Protein AF-T0ZVW5-F1 (afdb_monomer_lite)

pLDDT: mean 90.23, std 12.21, range [37.41, 98.12]

Sequence (269 aa):
MRRHVAWRSADAFQRFVQQEVPRHLYYSTAYYRVPDHPKMAEKEWQGADLVFDLDADHLRGAADQTYAEQLVHVKAGLLRLLDDFLFGDFGVDPDATEISFSGGRGYHVKVRSEGLLSLNSPERRDLVDYILGTGVDPLEVIEPTDPPATAGPRRSGRRISAAWPDPEAPGWAGRTTRAILAVLDRWERAGTGSVAHELRAMGLGEAEALRWAQQLIEKGGVDRIRQSRRFDVFKKRFPPEAVRAMVAQAAIEVQGETDAPVTTDIHRL

InterPro domains:
  IPR002755 DNA primase, small subunit [PF01896] (52-146)

Foldseek 3Di:
DDALDDDPDPVVVVVCCVVVVDPDDDDWQWDFPRSSDPDPVVRHTDFGWQKWKQALVQDDPSVVDDLVVLLVRQVVLVCLCVPQQQCFQVVQDPVQWDWDDPVGRIIMITGRDPVRRPDALVNLLVSVCQLQVPPPQLCCLQQPPDDPPPDDDDDDDDDPGAQQDDCPDHGSRNQLLVLLLVVLVVLQVVALVVQLVVLVVLPDDNVRSSVVSCCSHVVVLSVQCNVRNDQPSDPDRDDVSSVSSSSVVSSNVSRRTGDSVQRSDRGHD

Organism: NCBI:txid410659

Radius of gyration: 24.28 Å; chains: 1; bounding box: 54×54×69 Å

Structure (mmCIF, N/CA/C/O backbone):
data_AF-T0ZVW5-F1
#
_entry.id   AF-T0ZVW5-F1
#
loop_
_atom_site.group_PDB
_atom_site.id
_atom_site.type_symbol
_atom_site.label_atom_id
_atom_site.label_alt_id
_atom_site.label_comp_id
_atom_site.label_asym_id
_atom_site.label_entity_id
_atom_site.label_seq_id
_atom_site.pdbx_PDB_ins_code
_atom_site.Cartn_x
_atom_site.Cartn_y
_atom_site.Cartn_z
_atom_site.occupancy
_atom_site.B_iso_or_equiv
_atom_site.auth_seq_id
_atom_site.auth_comp_id
_atom_site.auth_asym_id
_atom_site.auth_atom_id
_atom_site.pdbx_PDB_model_num
ATOM 1 N N . MET A 1 1 ? 27.617 -11.189 -13.151 1.00 81.62 1 MET A N 1
ATOM 2 C CA . MET A 1 1 ? 26.403 -10.675 -13.824 1.00 81.62 1 MET A CA 1
ATOM 3 C C . MET A 1 1 ? 26.833 -9.977 -15.107 1.00 81.62 1 MET A C 1
ATOM 5 O O . MET A 1 1 ? 27.688 -9.105 -15.026 1.00 81.62 1 MET A O 1
ATOM 9 N N . ARG A 1 2 ? 26.309 -10.373 -16.273 1.00 89.38 2 ARG A N 1
ATOM 10 C CA . ARG A 1 2 ? 26.576 -9.698 -17.556 1.00 89.38 2 ARG A CA 1
ATOM 11 C C . ARG A 1 2 ? 25.497 -8.630 -17.757 1.00 89.38 2 ARG A C 1
ATOM 13 O O . ARG A 1 2 ? 24.325 -8.971 -17.853 1.00 89.38 2 ARG A O 1
ATOM 20 N N . ARG A 1 3 ? 25.881 -7.352 -17.731 1.00 92.00 3 ARG A N 1
ATOM 21 C CA . ARG A 1 3 ? 24.993 -6.180 -17.884 1.00 92.00 3 ARG A CA 1
ATOM 22 C C . ARG A 1 3 ? 25.443 -5.341 -19.083 1.00 92.00 3 ARG A C 1
ATOM 24 O O . ARG A 1 3 ? 26.491 -5.627 -19.652 1.00 92.00 3 ARG A O 1
ATOM 31 N N . HIS A 1 4 ? 24.684 -4.291 -19.409 1.00 93.31 4 HIS A N 1
ATOM 32 C CA . HIS A 1 4 ? 24.990 -3.364 -20.513 1.00 93.31 4 HIS A CA 1
ATOM 33 C C . HIS A 1 4 ? 25.047 -4.084 -21.865 1.00 93.31 4 HIS A C 1
ATOM 35 O O . HIS A 1 4 ? 25.955 -3.891 -22.663 1.00 93.31 4 HIS A O 1
ATOM 41 N N . VAL A 1 5 ? 24.069 -4.957 -22.092 1.00 93.88 5 VAL A N 1
ATOM 42 C CA . VAL A 1 5 ? 23.867 -5.659 -23.357 1.00 93.88 5 VAL A CA 1
ATOM 43 C C . VAL A 1 5 ? 22.543 -5.209 -23.951 1.00 93.88 5 VAL A C 1
ATOM 45 O O . VAL A 1 5 ? 21.577 -4.989 -23.219 1.00 93.88 5 VAL A O 1
ATOM 48 N N . ALA A 1 6 ? 22.511 -5.060 -25.268 1.00 95.44 6 ALA A N 1
ATOM 49 C CA . ALA A 1 6 ? 21.315 -4.707 -26.007 1.00 95.44 6 ALA A CA 1
ATOM 50 C C . ALA A 1 6 ? 21.260 -5.506 -27.306 1.00 95.44 6 ALA A C 1
ATOM 52 O O . ALA A 1 6 ? 22.287 -5.842 -27.898 1.00 95.44 6 ALA A O 1
ATOM 53 N N . TRP A 1 7 ? 20.044 -5.779 -27.761 1.00 95.00 7 TRP A N 1
ATOM 54 C CA . TRP A 1 7 ? 19.792 -6.462 -29.020 1.00 95.00 7 TRP A CA 1
ATOM 55 C C . TRP A 1 7 ? 18.850 -5.613 -29.859 1.00 95.00 7 TRP A C 1
ATOM 57 O O . TRP A 1 7 ? 17.899 -5.033 -29.345 1.00 95.00 7 TRP A O 1
ATOM 67 N N . ARG A 1 8 ? 19.122 -5.545 -31.164 1.00 93.19 8 ARG A N 1
ATOM 68 C CA . ARG A 1 8 ? 18.289 -4.806 -32.126 1.00 93.19 8 ARG A CA 1
ATOM 69 C C . ARG A 1 8 ? 17.237 -5.684 -32.808 1.00 93.19 8 ARG A C 1
ATOM 71 O O . ARG A 1 8 ? 16.444 -5.177 -33.591 1.00 93.19 8 ARG A O 1
ATOM 78 N N . SER A 1 9 ? 17.244 -6.992 -32.547 1.00 95.94 9 SER A N 1
ATOM 79 C CA . SER A 1 9 ? 16.264 -7.937 -33.079 1.00 95.94 9 SER A CA 1
ATOM 80 C C . SER A 1 9 ? 16.011 -9.091 -32.111 1.00 95.94 9 SER A C 1
ATOM 82 O O . SER A 1 9 ? 16.902 -9.494 -31.356 1.00 95.94 9 SER A O 1
ATOM 84 N N . ALA A 1 10 ? 14.799 -9.646 -32.176 1.00 95.75 10 ALA A N 1
ATOM 85 C CA . ALA A 1 10 ? 14.409 -10.818 -31.398 1.00 95.75 10 ALA A CA 1
ATOM 86 C C . ALA A 1 10 ? 15.303 -12.031 -31.708 1.00 95.75 10 ALA A C 1
ATOM 88 O O . ALA A 1 10 ? 15.739 -12.712 -30.786 1.00 95.75 10 ALA A O 1
ATOM 89 N N . ASP A 1 11 ? 15.666 -12.247 -32.975 1.00 97.50 11 ASP A N 1
ATOM 90 C CA . ASP A 1 11 ? 16.547 -13.348 -33.389 1.00 97.50 11 ASP A CA 1
ATOM 91 C C . ASP A 1 11 ? 17.924 -13.291 -32.718 1.00 97.50 11 ASP A C 1
ATOM 93 O O . ASP A 1 11 ? 18.467 -14.315 -32.303 1.00 97.50 11 ASP A O 1
ATOM 97 N N . ALA A 1 12 ? 18.517 -12.096 -32.609 1.00 95.88 12 ALA A N 1
ATOM 98 C CA . ALA A 1 12 ? 19.821 -11.933 -31.972 1.00 95.88 12 ALA A CA 1
ATOM 99 C C . ALA A 1 12 ? 19.749 -12.253 -30.472 1.00 95.88 12 ALA A C 1
ATOM 101 O O . ALA A 1 12 ? 20.641 -12.911 -29.936 1.00 95.88 12 ALA A O 1
ATOM 102 N N . PHE A 1 13 ? 18.666 -11.831 -29.817 1.00 95.75 13 PHE A N 1
ATOM 103 C CA . PHE A 1 13 ? 18.398 -12.167 -28.424 1.00 95.75 13 PHE A CA 1
ATOM 104 C C . PHE A 1 13 ? 18.153 -13.672 -28.230 1.00 95.75 13 PHE A C 1
ATOM 106 O O . PHE A 1 13 ? 18.760 -14.281 -27.352 1.00 95.75 13 PHE A O 1
ATOM 113 N N . GLN A 1 14 ? 17.343 -14.306 -29.081 1.00 96.31 14 GLN A N 1
ATOM 114 C CA . GLN A 1 14 ? 17.077 -15.747 -29.013 1.00 96.31 14 GLN A CA 1
ATOM 115 C C . GLN A 1 14 ? 18.354 -16.576 -29.174 1.00 96.31 14 GLN A C 1
ATOM 117 O O . GLN A 1 14 ? 18.586 -17.500 -28.395 1.00 96.31 14 GLN A O 1
ATOM 122 N N . ARG A 1 15 ? 19.221 -16.216 -30.130 1.00 96.44 15 ARG A N 1
ATOM 123 C CA . ARG A 1 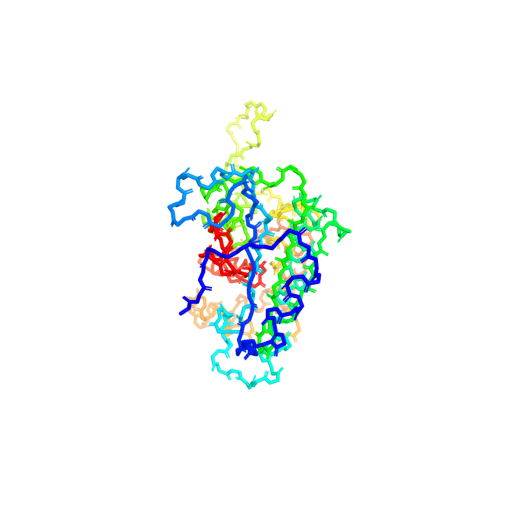15 ? 20.529 -16.870 -30.298 1.00 96.44 15 ARG A CA 1
ATOM 124 C C . ARG A 1 15 ? 21.394 -16.731 -29.050 1.00 96.44 15 ARG A C 1
ATOM 126 O O . ARG A 1 15 ? 21.991 -17.715 -28.630 1.00 96.44 15 ARG A O 1
ATOM 133 N N . PHE A 1 16 ? 21.425 -15.545 -28.438 1.00 94.94 16 PHE A N 1
ATOM 134 C CA . PHE A 1 16 ? 22.143 -15.329 -27.181 1.00 94.94 16 PHE A CA 1
ATOM 135 C C . PHE A 1 16 ? 21.632 -16.260 -26.073 1.00 94.94 16 PHE A C 1
ATOM 137 O O . PHE A 1 16 ? 22.434 -16.950 -25.449 1.00 94.94 16 PHE A O 1
ATOM 144 N N . VAL A 1 17 ? 20.313 -16.339 -25.857 1.00 95.88 17 VAL A N 1
ATOM 145 C CA . VAL A 1 17 ? 19.740 -17.194 -24.801 1.00 95.88 17 VAL A CA 1
ATOM 146 C C . VAL A 1 17 ? 20.052 -18.673 -25.049 1.00 95.88 17 VAL A C 1
ATOM 148 O O . VAL A 1 17 ? 20.409 -19.379 -24.111 1.00 95.88 17 VAL A O 1
ATOM 151 N N . GLN A 1 18 ? 19.973 -19.140 -26.299 1.00 96.19 18 GLN A N 1
ATOM 152 C CA . GLN A 1 18 ? 20.271 -20.532 -26.662 1.00 96.19 18 GLN A CA 1
ATOM 153 C C . GLN A 1 18 ? 21.750 -20.899 -26.491 1.00 96.19 18 GLN A C 1
ATOM 155 O O . GLN A 1 18 ? 22.060 -22.040 -26.162 1.00 96.19 18 GLN A O 1
ATOM 160 N N . GLN A 1 19 ? 22.659 -19.953 -26.730 1.00 95.38 19 GLN A N 1
ATOM 161 C CA . GLN A 1 19 ? 24.101 -20.186 -26.639 1.00 95.38 19 GLN A CA 1
ATOM 162 C C . GLN A 1 19 ? 24.618 -20.082 -25.206 1.00 95.38 19 GLN A C 1
ATOM 164 O O . GLN A 1 19 ? 25.454 -20.879 -24.791 1.00 95.38 19 GLN A O 1
ATOM 169 N N . GLU A 1 20 ? 24.138 -19.092 -24.459 1.00 94.50 20 GLU A N 1
ATOM 170 C CA . GLU A 1 20 ? 24.679 -18.758 -23.138 1.00 94.50 20 GLU A CA 1
ATOM 171 C C . GLU A 1 20 ? 23.920 -19.466 -22.012 1.00 94.50 20 GLU A C 1
ATOM 173 O O . GLU A 1 20 ? 24.468 -19.621 -20.924 1.00 94.50 20 GLU A O 1
ATOM 178 N N . VAL A 1 21 ? 22.674 -19.891 -22.271 1.00 94.75 21 VAL A N 1
ATOM 179 C CA . VAL A 1 21 ? 21.791 -20.618 -21.342 1.00 94.75 21 VAL A CA 1
ATOM 180 C C . VAL A 1 21 ? 21.815 -19.983 -19.941 1.00 94.75 21 VAL A C 1
ATOM 182 O O . VAL A 1 21 ? 22.244 -20.600 -18.960 1.00 94.75 21 VAL A O 1
ATOM 185 N N . PRO A 1 22 ? 21.422 -18.699 -19.825 1.00 93.88 22 PRO A N 1
ATOM 186 C CA . PRO A 1 22 ? 21.576 -17.966 -18.581 1.00 93.88 22 PRO A CA 1
ATOM 187 C C . PRO A 1 22 ? 20.675 -18.553 -17.493 1.00 93.88 22 PRO A C 1
ATOM 189 O O . PRO A 1 22 ? 19.495 -18.813 -17.715 1.00 93.88 22 PRO A O 1
ATOM 192 N N . ARG A 1 23 ? 21.216 -18.686 -16.276 1.00 93.88 23 ARG A N 1
ATOM 193 C CA . ARG A 1 23 ? 20.445 -19.136 -15.105 1.00 93.88 23 ARG A CA 1
ATOM 194 C C . ARG A 1 23 ? 19.271 -18.201 -14.783 1.00 93.88 23 ARG A C 1
ATOM 196 O O . ARG A 1 23 ? 18.227 -18.665 -14.341 1.00 93.88 23 ARG A O 1
ATOM 203 N N . HIS A 1 24 ? 19.465 -16.898 -14.982 1.00 92.25 24 HIS A N 1
ATOM 204 C CA . HIS A 1 24 ? 18.466 -15.854 -14.762 1.00 92.25 24 HIS A CA 1
ATOM 205 C C . HIS A 1 24 ? 18.583 -14.794 -15.856 1.00 92.25 24 HIS A C 1
ATOM 207 O O . HIS A 1 24 ? 19.692 -14.491 -16.307 1.00 92.25 24 HIS A O 1
ATOM 213 N N . LEU A 1 25 ? 17.451 -14.220 -16.256 1.00 93.25 25 LEU A N 1
ATOM 214 C CA . LEU A 1 25 ? 17.364 -13.229 -17.319 1.00 93.25 25 LEU A CA 1
ATOM 215 C C . LEU A 1 25 ? 16.505 -12.055 -16.855 1.00 93.25 25 LEU A C 1
ATOM 217 O O . LEU A 1 25 ? 15.431 -12.259 -16.300 1.00 93.25 25 LEU A O 1
ATOM 221 N N . TYR A 1 26 ? 16.998 -10.845 -17.096 1.00 93.00 26 TYR A N 1
ATOM 222 C CA . TYR A 1 26 ? 16.398 -9.590 -16.652 1.00 93.00 26 TYR A CA 1
ATOM 223 C C . TYR A 1 26 ? 16.489 -8.564 -17.778 1.00 93.00 26 TYR A C 1
ATOM 225 O O . TYR A 1 26 ? 17.374 -8.662 -18.636 1.00 93.00 26 TYR A O 1
ATOM 233 N N . TYR A 1 27 ? 15.619 -7.562 -17.753 1.00 94.31 27 TYR A N 1
ATOM 234 C CA . TYR A 1 27 ? 15.675 -6.424 -18.664 1.00 94.31 27 TYR A CA 1
ATOM 235 C C . TYR A 1 27 ? 15.275 -5.160 -17.911 1.00 94.31 27 TYR A C 1
ATOM 237 O O . TYR A 1 27 ? 14.490 -5.215 -16.972 1.00 94.31 27 TYR A O 1
ATOM 245 N N . SER A 1 28 ? 15.825 -4.013 -18.307 1.00 94.88 28 SER A N 1
ATOM 246 C CA . SER A 1 28 ? 15.546 -2.779 -17.581 1.00 94.88 28 SER A CA 1
ATOM 247 C C . SER A 1 28 ? 14.078 -2.384 -17.664 1.00 94.88 28 SER A C 1
ATOM 249 O O . SER A 1 28 ? 13.460 -2.456 -18.724 1.00 94.88 28 SER A O 1
ATOM 251 N N . THR A 1 29 ? 13.551 -1.882 -16.553 1.00 95.25 29 THR A N 1
ATOM 252 C CA . THR A 1 29 ? 12.273 -1.156 -16.527 1.00 95.25 29 THR A CA 1
ATOM 253 C C . THR A 1 29 ? 12.398 0.210 -17.200 1.00 95.25 29 THR A C 1
ATOM 255 O O . THR A 1 29 ? 11.405 0.780 -17.640 1.00 95.25 29 THR A O 1
ATOM 258 N N . ALA A 1 30 ? 13.630 0.716 -17.298 1.00 96.62 30 ALA A N 1
ATOM 259 C CA . ALA A 1 30 ? 13.969 1.963 -17.957 1.00 96.62 30 ALA A CA 1
ATOM 260 C C . ALA A 1 30 ? 14.230 1.826 -19.458 1.00 96.62 30 ALA A C 1
ATOM 262 O O . ALA A 1 30 ? 14.827 0.850 -19.929 1.00 96.62 30 ALA A O 1
ATOM 263 N N . TYR A 1 31 ? 13.883 2.896 -20.163 1.00 96.12 31 TYR A N 1
ATOM 264 C CA . TYR A 1 31 ? 14.149 3.129 -21.572 1.00 96.12 31 TYR A CA 1
ATOM 265 C C . TYR A 1 31 ? 15.358 4.056 -21.711 1.00 96.12 31 TYR A C 1
ATOM 267 O O . TYR A 1 31 ? 15.498 5.049 -20.993 1.00 96.12 31 TYR A O 1
ATOM 275 N N . TYR A 1 32 ? 16.244 3.726 -22.645 1.00 96.88 32 TYR A N 1
ATOM 276 C CA . TYR A 1 32 ? 17.484 4.455 -22.895 1.00 96.88 32 TYR A CA 1
ATOM 277 C C . TYR A 1 32 ? 17.690 4.621 -24.392 1.00 96.88 32 TYR A C 1
ATOM 279 O O . TYR A 1 32 ? 17.401 3.697 -25.156 1.00 96.88 32 TYR A O 1
ATOM 287 N N . ARG A 1 33 ? 18.308 5.734 -24.799 1.00 97.12 33 ARG A N 1
ATOM 288 C CA . ARG A 1 33 ? 18.761 5.896 -26.186 1.00 97.12 33 ARG A CA 1
ATOM 289 C C . ARG A 1 33 ? 19.934 4.969 -26.513 1.00 97.12 33 ARG A C 1
ATOM 291 O O . ARG A 1 33 ? 20.001 4.435 -27.618 1.00 97.12 33 ARG A O 1
ATOM 298 N N . VAL A 1 34 ? 20.842 4.764 -25.553 1.00 96.94 34 VAL A N 1
ATOM 299 C CA . VAL A 1 34 ? 22.052 3.934 -25.701 1.00 96.94 34 VAL A CA 1
ATOM 300 C C . VAL A 1 34 ? 22.137 2.898 -24.559 1.00 96.94 34 VAL A C 1
ATOM 302 O O . VAL A 1 34 ? 22.938 3.039 -23.632 1.00 96.94 34 VAL A O 1
ATOM 305 N N . PRO A 1 35 ? 21.286 1.851 -24.561 1.00 96.19 35 PRO A N 1
ATOM 306 C CA . PRO A 1 35 ? 21.109 0.937 -23.420 1.00 96.19 35 PRO A CA 1
ATOM 307 C C . PRO A 1 35 ? 22.336 0.077 -23.072 1.00 96.19 35 PRO A C 1
ATOM 309 O O . PRO A 1 35 ? 22.497 -0.333 -21.915 1.00 96.19 35 PRO A O 1
ATOM 312 N N . ASP A 1 36 ? 23.207 -0.191 -24.042 1.00 95.88 36 ASP A N 1
ATOM 313 C CA . ASP A 1 36 ? 24.444 -0.967 -23.916 1.00 95.88 36 ASP A CA 1
ATOM 314 C C . ASP A 1 36 ? 25.663 -0.126 -23.509 1.00 95.88 36 ASP A C 1
ATOM 316 O O . ASP A 1 36 ? 26.740 -0.674 -23.272 1.00 95.88 36 ASP A O 1
ATOM 320 N N . HIS A 1 37 ? 25.514 1.193 -23.338 1.00 96.25 37 HIS A N 1
ATOM 321 C CA . HI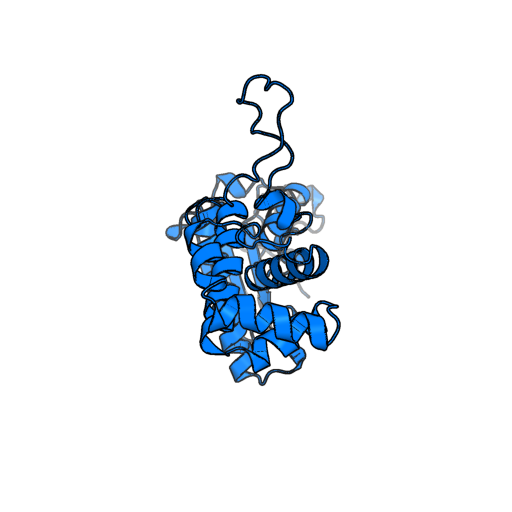S A 1 37 ? 26.624 2.017 -22.873 1.00 96.25 37 HIS A CA 1
ATOM 322 C C . HIS A 1 37 ? 27.054 1.619 -21.436 1.00 96.25 37 HIS A C 1
ATOM 324 O O . HIS A 1 37 ? 26.203 1.418 -20.557 1.00 96.25 37 HIS A O 1
ATOM 330 N N . PRO A 1 38 ? 28.364 1.507 -21.132 1.00 93.06 38 PRO A N 1
ATOM 331 C CA . PRO A 1 38 ? 28.833 1.071 -19.811 1.00 93.06 38 PRO A CA 1
ATOM 332 C C . PRO A 1 38 ? 28.568 2.096 -18.696 1.00 93.06 38 PRO A C 1
ATOM 334 O O . PRO A 1 38 ? 28.331 1.720 -17.551 1.00 93.06 38 PRO A O 1
ATOM 337 N N . LYS A 1 39 ? 28.582 3.397 -19.013 1.00 94.06 39 LYS A N 1
ATOM 338 C CA . LYS A 1 39 ? 28.279 4.486 -18.064 1.00 94.06 39 LYS A CA 1
ATOM 339 C C . LYS A 1 39 ? 26.810 4.896 -18.145 1.00 94.06 39 LYS A C 1
ATOM 341 O O . LYS A 1 39 ? 26.341 5.169 -19.243 1.00 94.06 39 LYS A O 1
ATOM 346 N N . MET A 1 40 ? 26.136 5.010 -16.997 1.00 91.81 40 MET A N 1
ATOM 347 C CA . MET A 1 40 ? 24.704 5.344 -16.909 1.00 91.81 40 MET A CA 1
ATOM 348 C C . MET A 1 40 ? 24.356 6.731 -17.461 1.00 91.81 40 MET A C 1
ATOM 350 O O . MET A 1 40 ? 23.371 6.853 -18.179 1.00 91.81 40 MET A O 1
ATOM 354 N N . ALA A 1 41 ? 25.177 7.748 -17.179 1.00 93.00 41 ALA A N 1
ATOM 355 C CA . ALA A 1 41 ? 24.942 9.119 -17.649 1.00 93.00 41 ALA A CA 1
ATOM 356 C C . ALA A 1 41 ? 24.881 9.219 -19.184 1.00 93.00 41 ALA A C 1
ATOM 358 O O . ALA A 1 41 ? 24.087 9.970 -19.734 1.00 93.00 41 ALA A O 1
ATOM 359 N N . GLU A 1 42 ? 25.672 8.394 -19.863 1.00 96.81 42 GLU A N 1
ATOM 360 C CA . GLU A 1 42 ? 25.777 8.357 -21.324 1.00 96.81 42 GLU A CA 1
ATOM 361 C C . GLU A 1 42 ? 24.739 7.418 -21.968 1.00 96.81 42 GLU A C 1
ATOM 363 O O . GLU A 1 42 ? 24.685 7.304 -23.189 1.00 96.81 42 GLU A O 1
ATOM 368 N N . LYS A 1 43 ? 23.926 6.701 -21.173 1.00 96.69 43 LYS A N 1
ATOM 369 C CA . LYS A 1 43 ? 22.829 5.884 -21.719 1.00 96.69 43 LYS A CA 1
ATOM 370 C C . LYS A 1 43 ? 21.666 6.730 -22.220 1.00 96.69 43 LYS A C 1
ATOM 372 O O . LYS A 1 43 ? 20.887 6.247 -23.037 1.00 96.69 43 LYS A O 1
ATOM 377 N N . GLU A 1 44 ? 21.549 7.953 -21.702 1.00 96.44 44 GLU A N 1
ATOM 378 C CA . GLU A 1 44 ? 20.478 8.903 -22.004 1.00 96.44 44 GLU A CA 1
ATOM 379 C C . GLU A 1 44 ? 19.097 8.317 -21.697 1.00 96.44 44 GLU A C 1
ATOM 381 O O . GLU A 1 44 ? 18.402 7.776 -22.559 1.00 96.44 44 GLU A O 1
ATOM 386 N N . TRP A 1 45 ? 18.744 8.377 -20.415 1.00 96.56 45 TRP A N 1
ATOM 387 C CA . TRP A 1 45 ? 17.474 7.891 -19.885 1.00 96.56 45 TRP A CA 1
ATOM 388 C C . TRP A 1 45 ? 16.287 8.643 -20.496 1.00 96.56 45 TRP A C 1
ATOM 390 O O . TRP A 1 45 ? 16.311 9.869 -20.597 1.00 96.56 45 TRP A O 1
ATOM 400 N N . GLN A 1 46 ? 15.256 7.899 -20.897 1.00 96.00 46 GLN A N 1
ATOM 401 C CA . GLN A 1 46 ? 14.063 8.430 -21.566 1.00 96.00 46 GLN A CA 1
ATOM 402 C C . GLN A 1 46 ? 12.778 8.255 -20.746 1.00 96.00 46 GLN A C 1
ATOM 404 O O . GLN A 1 46 ? 11.749 8.820 -21.100 1.00 96.00 46 GLN A O 1
ATOM 409 N N . GLY A 1 47 ? 12.822 7.462 -19.678 1.00 96.38 47 GLY A N 1
ATOM 410 C CA . GLY A 1 47 ? 11.659 7.094 -18.879 1.00 96.38 47 GLY A CA 1
ATOM 411 C C . GLY A 1 47 ? 11.847 5.722 -18.245 1.00 96.38 47 GLY A C 1
ATOM 412 O O . GLY A 1 47 ? 12.763 4.982 -18.613 1.00 96.38 47 GLY A O 1
ATOM 413 N N . ALA A 1 48 ? 10.970 5.352 -17.319 1.00 97.31 48 ALA A N 1
ATOM 414 C CA . ALA A 1 48 ? 10.909 3.998 -16.786 1.00 97.31 48 ALA A CA 1
ATOM 415 C C . ALA A 1 48 ? 9.480 3.590 -16.455 1.00 97.31 48 ALA A C 1
ATOM 417 O O . ALA A 1 48 ? 8.732 4.382 -15.881 1.00 97.31 48 ALA A O 1
ATOM 418 N N . ASP A 1 49 ? 9.132 2.339 -16.745 1.00 97.19 49 ASP A N 1
ATOM 419 C CA . ASP A 1 49 ? 7.885 1.757 -16.255 1.00 97.19 49 ASP A CA 1
ATOM 420 C C . ASP A 1 49 ? 7.819 1.901 -14.723 1.00 97.19 49 ASP A C 1
ATOM 422 O O . ASP A 1 49 ? 8.843 1.854 -14.025 1.00 97.19 49 ASP A O 1
ATOM 426 N N . LEU A 1 50 ? 6.621 2.089 -14.176 1.00 97.50 50 LEU A N 1
ATOM 427 C CA . LEU A 1 50 ? 6.426 2.031 -12.731 1.00 97.50 50 LEU A CA 1
ATOM 428 C C . LEU A 1 50 ? 6.282 0.568 -12.325 1.00 97.50 50 LEU A C 1
ATOM 430 O O . LEU A 1 50 ? 5.448 -0.143 -12.876 1.00 97.50 50 LEU A O 1
ATOM 434 N N . VAL A 1 51 ? 7.127 0.105 -11.409 1.00 97.06 51 VAL A N 1
ATOM 435 C CA . VAL A 1 51 ? 7.143 -1.296 -10.986 1.00 97.06 51 VAL A CA 1
ATOM 436 C C . VAL A 1 51 ? 6.964 -1.421 -9.488 1.00 97.06 51 VAL A C 1
ATOM 438 O O . VAL A 1 51 ? 7.501 -0.615 -8.738 1.00 97.06 51 VAL A O 1
ATOM 441 N N . PHE A 1 52 ? 6.247 -2.454 -9.073 1.00 96.69 52 PHE A N 1
ATOM 442 C CA . PHE A 1 52 ? 6.068 -2.839 -7.681 1.00 96.69 52 PHE A CA 1
ATOM 443 C C . PHE A 1 52 ? 6.462 -4.300 -7.536 1.00 96.69 52 PHE A C 1
ATOM 445 O O . PHE A 1 52 ? 6.166 -5.117 -8.412 1.00 96.69 52 PHE A O 1
ATOM 452 N N . ASP A 1 53 ? 7.119 -4.618 -6.432 1.00 95.19 53 ASP A N 1
ATOM 453 C CA . ASP A 1 53 ? 7.513 -5.978 -6.092 1.00 95.19 53 ASP A CA 1
ATOM 454 C C . ASP A 1 53 ? 6.927 -6.324 -4.730 1.00 95.19 53 ASP A C 1
ATOM 456 O O . ASP A 1 53 ? 7.126 -5.606 -3.745 1.00 95.19 53 ASP A O 1
ATOM 460 N N . LEU A 1 54 ? 6.142 -7.396 -4.716 1.00 93.06 54 LEU A N 1
ATOM 461 C CA . LEU A 1 54 ? 5.543 -7.952 -3.520 1.00 93.06 54 LEU A CA 1
ATOM 462 C C . LEU A 1 54 ? 6.184 -9.305 -3.281 1.00 93.06 54 LEU A C 1
ATOM 464 O O . LEU A 1 54 ? 5.891 -10.255 -4.005 1.00 93.06 54 LEU A O 1
ATOM 468 N N . ASP A 1 55 ? 6.996 -9.396 -2.235 1.00 89.25 55 ASP A N 1
ATOM 469 C CA . ASP A 1 55 ? 7.567 -10.647 -1.747 1.00 89.25 55 ASP A CA 1
ATOM 470 C C . ASP A 1 55 ? 6.984 -10.966 -0.369 1.00 89.25 55 ASP A C 1
ATOM 472 O O . ASP A 1 55 ? 6.831 -10.075 0.470 1.00 89.25 55 ASP A O 1
ATOM 476 N N . ALA A 1 56 ? 6.685 -12.242 -0.124 1.00 85.25 56 ALA A N 1
ATOM 477 C CA . ALA A 1 56 ? 6.279 -12.745 1.181 1.00 85.25 56 ALA A CA 1
ATOM 478 C C . ALA A 1 56 ? 7.232 -12.316 2.301 1.00 85.25 56 ALA A C 1
ATOM 480 O O . ALA A 1 56 ? 6.769 -12.037 3.400 1.00 85.25 56 ALA A O 1
ATOM 481 N N . ASP A 1 57 ? 8.539 -12.227 2.039 1.00 83.00 57 ASP A N 1
ATOM 482 C CA . ASP A 1 57 ? 9.514 -11.838 3.067 1.00 83.00 57 ASP A CA 1
ATOM 483 C C . ASP A 1 57 ? 9.356 -10.373 3.517 1.00 83.00 57 ASP A C 1
ATOM 485 O O . ASP A 1 57 ? 9.797 -10.007 4.608 1.00 83.00 57 ASP A O 1
ATOM 489 N N . HIS A 1 58 ? 8.698 -9.538 2.708 1.00 78.69 58 HIS A N 1
ATOM 490 C CA . HIS A 1 58 ? 8.379 -8.153 3.050 1.00 78.69 58 HIS A CA 1
ATOM 491 C C . HIS A 1 58 ? 7.002 -8.000 3.701 1.00 78.69 58 HIS A C 1
ATOM 493 O O . HIS A 1 58 ? 6.703 -6.918 4.211 1.00 78.69 58 HIS A O 1
ATOM 499 N N . LEU A 1 59 ? 6.190 -9.065 3.734 1.00 77.56 59 LEU A N 1
ATOM 500 C CA . LEU A 1 59 ? 4.854 -8.992 4.306 1.00 77.56 59 LEU A CA 1
ATOM 501 C C . LEU A 1 59 ? 4.848 -9.089 5.827 1.00 77.56 59 LEU A C 1
ATOM 503 O O . LEU A 1 59 ? 5.499 -9.945 6.439 1.00 77.56 59 LEU A O 1
ATOM 507 N N . ARG A 1 60 ? 4.034 -8.248 6.467 1.00 78.12 60 ARG A N 1
ATOM 508 C CA . ARG A 1 60 ? 3.913 -8.243 7.934 1.00 78.12 60 ARG A CA 1
ATOM 509 C C . ARG A 1 60 ? 3.374 -9.576 8.450 1.00 78.12 60 ARG A C 1
ATOM 511 O O . ARG A 1 60 ? 2.276 -9.986 8.109 1.00 78.12 60 ARG A O 1
ATOM 518 N N . GLY A 1 61 ? 4.122 -10.243 9.327 1.00 80.19 61 GLY A N 1
ATOM 519 C CA . GLY A 1 61 ? 3.695 -11.514 9.930 1.00 80.19 61 GLY A CA 1
ATOM 520 C C . GLY A 1 61 ? 3.831 -12.736 9.017 1.00 80.19 61 GLY A C 1
ATOM 521 O O . GLY A 1 61 ? 3.430 -13.828 9.407 1.00 80.19 61 GLY A O 1
ATOM 522 N N . ALA A 1 62 ? 4.430 -12.597 7.831 1.00 81.12 62 ALA A N 1
ATOM 523 C CA . ALA A 1 62 ? 4.694 -13.734 6.952 1.00 81.12 62 ALA A CA 1
ATOM 524 C C . ALA A 1 62 ? 5.821 -14.653 7.448 1.00 81.12 62 ALA A C 1
ATOM 526 O O . ALA A 1 62 ? 5.878 -15.816 7.050 1.00 81.12 62 ALA A O 1
ATOM 527 N N . ALA A 1 63 ? 6.693 -14.175 8.342 1.00 82.06 63 ALA A N 1
ATOM 528 C CA . ALA A 1 63 ? 7.791 -14.968 8.901 1.00 82.06 63 ALA A CA 1
ATOM 529 C C . ALA A 1 63 ? 7.312 -16.216 9.669 1.00 82.06 63 ALA A C 1
ATOM 531 O O . ALA A 1 63 ? 7.989 -17.242 9.646 1.00 82.06 63 ALA A O 1
ATOM 532 N N . ASP A 1 64 ? 6.135 -16.143 10.295 1.00 87.75 64 ASP A N 1
ATOM 533 C CA . ASP A 1 64 ? 5.550 -17.236 11.084 1.00 87.75 64 ASP A CA 1
ATOM 534 C C . ASP A 1 64 ? 4.615 -18.140 10.258 1.00 87.75 64 ASP A C 1
ATOM 536 O O . ASP A 1 64 ? 4.005 -19.069 10.787 1.00 87.75 64 ASP A O 1
ATOM 540 N N . GLN A 1 65 ? 4.479 -17.866 8.957 1.00 89.19 65 GLN A N 1
ATOM 541 C CA . GLN A 1 65 ? 3.557 -18.557 8.061 1.00 89.19 65 GLN A CA 1
ATOM 542 C C . GLN A 1 65 ? 4.239 -19.702 7.312 1.00 89.19 65 GLN A C 1
ATOM 544 O O . GLN A 1 65 ? 5.411 -19.644 6.934 1.00 89.19 65 GLN A O 1
ATOM 549 N N . THR A 1 66 ? 3.466 -20.743 7.015 1.00 93.25 66 THR A N 1
ATOM 550 C CA . THR A 1 66 ? 3.868 -21.761 6.046 1.00 93.25 66 THR A CA 1
ATOM 551 C C . THR A 1 66 ? 3.970 -21.161 4.642 1.00 93.25 66 THR A C 1
ATOM 553 O O . THR A 1 66 ? 3.348 -20.152 4.317 1.00 93.25 66 THR A O 1
ATOM 556 N N . TYR A 1 67 ? 4.700 -21.833 3.752 1.00 91.00 67 TYR A N 1
ATOM 557 C CA . TYR A 1 67 ? 4.837 -21.403 2.357 1.00 91.00 67 TYR A CA 1
ATOM 558 C C . TYR A 1 67 ? 3.479 -21.207 1.649 1.00 91.00 67 TYR A C 1
ATOM 560 O O . TYR A 1 67 ? 3.293 -20.249 0.903 1.00 91.00 67 TYR A O 1
ATOM 568 N N . ALA A 1 68 ? 2.509 -22.094 1.897 1.00 92.44 68 ALA A N 1
ATOM 569 C CA . ALA A 1 68 ? 1.176 -21.989 1.303 1.00 92.44 68 ALA A CA 1
ATOM 570 C C . ALA A 1 68 ? 0.403 -20.766 1.825 1.00 92.44 68 ALA A C 1
ATOM 572 O O . ALA A 1 68 ? -0.245 -20.070 1.045 1.00 92.44 68 ALA A O 1
ATOM 573 N N . GLU A 1 69 ? 0.505 -20.477 3.123 1.00 93.19 69 GLU A N 1
ATOM 574 C CA . GLU A 1 69 ? -0.102 -19.291 3.735 1.00 93.19 69 GLU A CA 1
ATOM 575 C C . GLU A 1 69 ? 0.539 -18.003 3.214 1.00 93.19 69 GLU A C 1
ATOM 577 O O . GLU A 1 69 ? -0.184 -17.073 2.864 1.00 93.19 69 GLU A O 1
ATOM 582 N N . GLN A 1 70 ? 1.866 -17.982 3.049 1.00 92.25 70 GLN A N 1
ATOM 583 C CA . GLN A 1 70 ? 2.587 -16.859 2.444 1.00 92.25 70 GLN A CA 1
ATOM 584 C C . GLN A 1 70 ? 2.069 -16.551 1.033 1.00 92.25 70 GLN A C 1
ATOM 586 O O . GLN A 1 70 ? 1.803 -15.397 0.715 1.00 92.25 70 GLN A O 1
ATOM 591 N N . LEU A 1 71 ? 1.844 -17.565 0.190 1.00 92.31 71 LEU A N 1
ATOM 592 C CA . LEU A 1 71 ? 1.293 -17.351 -1.156 1.00 92.31 71 LEU A CA 1
ATOM 593 C C . LEU A 1 71 ? -0.120 -16.750 -1.137 1.00 92.31 71 LEU A C 1
ATOM 595 O O . LEU A 1 71 ? -0.437 -15.893 -1.966 1.00 92.31 71 LEU A O 1
ATOM 599 N N . VAL A 1 72 ? -0.971 -17.187 -0.203 1.00 92.62 72 VAL A N 1
ATOM 600 C CA . VAL A 1 72 ? -2.314 -16.614 -0.018 1.00 92.62 72 VAL A CA 1
ATOM 601 C C . VAL A 1 72 ? -2.211 -15.165 0.452 1.00 92.62 72 VAL A C 1
ATOM 603 O O . VAL A 1 72 ? -2.909 -14.298 -0.075 1.00 92.62 72 VAL A O 1
ATOM 606 N N . HIS A 1 73 ? -1.312 -14.896 1.396 1.00 90.88 73 HIS A N 1
ATOM 607 C CA . HIS A 1 73 ? -1.097 -13.572 1.958 1.00 90.88 73 HIS A CA 1
ATOM 608 C C . HIS A 1 73 ? -0.588 -12.579 0.903 1.00 90.88 73 HIS A C 1
ATOM 610 O O . HIS A 1 73 ? -1.194 -11.526 0.709 1.00 90.88 73 HIS A O 1
ATOM 616 N N . VAL A 1 74 ? 0.438 -12.953 0.136 1.00 92.94 74 VAL A N 1
ATOM 617 C CA . VAL A 1 74 ? 0.962 -12.147 -0.979 1.00 92.94 74 VAL A CA 1
ATOM 618 C C . VAL A 1 74 ? -0.110 -11.877 -2.016 1.00 92.94 74 VAL A C 1
ATOM 620 O O . VAL A 1 74 ? -0.225 -10.753 -2.495 1.00 92.94 74 VAL A O 1
ATOM 623 N N . LYS A 1 75 ? -0.936 -12.871 -2.353 1.00 93.25 75 LYS A N 1
ATOM 624 C CA . LYS A 1 75 ? -2.034 -12.653 -3.296 1.00 93.25 75 LYS A CA 1
ATOM 625 C C . LYS A 1 75 ? -3.038 -11.623 -2.769 1.00 93.25 75 LYS A C 1
ATOM 627 O O . LYS A 1 75 ? -3.517 -10.805 -3.547 1.00 93.25 75 LYS A O 1
ATOM 632 N N . ALA A 1 76 ? -3.349 -11.639 -1.474 1.00 92.31 76 ALA A N 1
ATOM 633 C CA . ALA A 1 76 ? -4.213 -10.627 -0.871 1.00 92.31 76 ALA A CA 1
ATOM 634 C C . ALA A 1 76 ? -3.569 -9.229 -0.910 1.00 92.31 76 ALA A C 1
ATOM 636 O O . ALA A 1 76 ? -4.249 -8.266 -1.252 1.00 92.31 76 ALA A O 1
ATOM 637 N N . GLY A 1 77 ? -2.265 -9.128 -0.626 1.00 92.62 77 GLY A N 1
ATOM 638 C CA . GLY A 1 77 ? -1.501 -7.883 -0.760 1.00 92.62 77 GLY A CA 1
ATOM 639 C C . GLY A 1 77 ? -1.480 -7.351 -2.196 1.00 92.62 77 GLY A C 1
ATOM 640 O O . GLY A 1 77 ? -1.707 -6.163 -2.410 1.00 92.62 77 GLY A O 1
ATOM 641 N N . LEU A 1 78 ? -1.312 -8.237 -3.183 1.00 95.19 78 LEU A N 1
ATOM 642 C CA . LEU A 1 78 ? -1.376 -7.899 -4.606 1.00 95.19 78 LEU A CA 1
ATOM 643 C C . LEU A 1 78 ? -2.736 -7.305 -4.972 1.00 95.19 78 LEU A C 1
ATOM 645 O O . LEU A 1 78 ? -2.780 -6.233 -5.560 1.00 95.19 78 LEU A O 1
ATOM 649 N N . LEU A 1 79 ? -3.834 -7.979 -4.619 1.00 95.38 79 LEU A N 1
ATOM 650 C CA . LEU A 1 79 ? -5.182 -7.476 -4.908 1.00 95.38 79 LEU A CA 1
ATOM 651 C C . LEU A 1 79 ? -5.411 -6.108 -4.265 1.00 95.38 79 LEU A C 1
ATOM 653 O O . LEU A 1 79 ? -5.943 -5.215 -4.910 1.00 95.38 79 LEU A O 1
ATOM 657 N N . ARG A 1 80 ? -4.925 -5.911 -3.035 1.00 94.44 80 ARG A N 1
ATOM 658 C CA . ARG A 1 80 ? -4.994 -4.617 -2.352 1.00 94.44 80 ARG A CA 1
ATOM 659 C C . ARG A 1 80 ? -4.230 -3.534 -3.114 1.00 94.44 80 ARG A C 1
ATOM 661 O O . ARG A 1 80 ? -4.782 -2.468 -3.348 1.00 94.44 80 ARG A O 1
ATOM 668 N N . LEU A 1 81 ? -2.989 -3.806 -3.536 1.00 96.19 81 LEU A N 1
ATOM 669 C CA . LEU A 1 81 ? -2.205 -2.872 -4.352 1.00 96.19 81 LEU A CA 1
ATOM 670 C C . LEU A 1 81 ? -2.956 -2.495 -5.637 1.00 96.19 81 LEU A C 1
ATOM 672 O O . LEU A 1 81 ? -3.051 -1.315 -5.963 1.00 96.19 81 LEU A O 1
ATOM 676 N N . LEU A 1 82 ? -3.475 -3.491 -6.355 1.00 97.06 82 LEU A N 1
ATOM 677 C CA . LEU A 1 82 ? -4.170 -3.290 -7.622 1.00 97.06 82 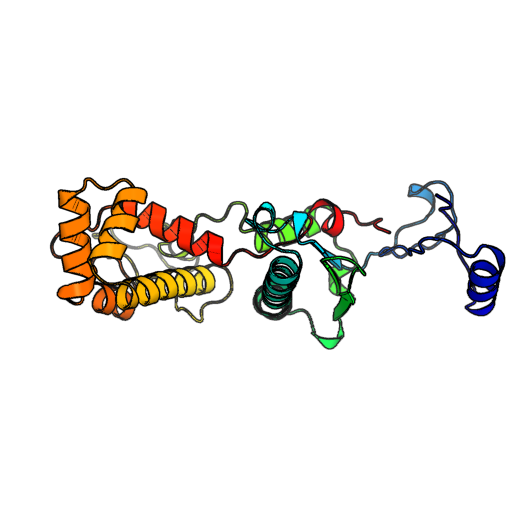LEU A CA 1
ATOM 678 C C . LEU A 1 82 ? -5.465 -2.491 -7.431 1.00 97.06 82 LEU A C 1
ATOM 680 O O . LEU A 1 82 ? -5.595 -1.405 -7.987 1.00 97.06 82 LEU A O 1
ATOM 684 N N . ASP A 1 83 ? -6.388 -3.000 -6.620 1.00 95.62 83 ASP A N 1
ATOM 685 C CA . ASP A 1 83 ? -7.753 -2.484 -6.532 1.00 95.62 83 ASP A CA 1
ATOM 686 C C . ASP A 1 83 ? -7.815 -1.170 -5.745 1.00 95.62 83 ASP A C 1
ATOM 688 O O . ASP A 1 83 ? -8.416 -0.199 -6.206 1.00 95.62 83 ASP A O 1
ATOM 692 N N . ASP A 1 84 ? -7.164 -1.106 -4.579 1.00 94.88 84 ASP A N 1
ATOM 693 C CA . ASP A 1 84 ? -7.295 0.049 -3.689 1.00 94.88 84 ASP A CA 1
ATOM 694 C C . ASP A 1 84 ? -6.389 1.212 -4.107 1.00 94.88 84 ASP A C 1
ATOM 696 O O . ASP A 1 84 ? -6.772 2.369 -3.936 1.00 94.88 84 ASP A O 1
ATOM 700 N N . PHE A 1 85 ? -5.186 0.932 -4.620 1.00 96.75 85 PHE A N 1
ATOM 701 C CA . PHE A 1 85 ? -4.185 1.972 -4.879 1.00 96.75 85 PHE A CA 1
ATOM 702 C C . PHE A 1 85 ? -4.025 2.274 -6.361 1.00 96.75 85 PHE A C 1
ATOM 704 O O . PHE A 1 85 ? -4.218 3.417 -6.760 1.00 96.75 85 PHE A O 1
ATOM 711 N N . LEU A 1 86 ? -3.673 1.284 -7.185 1.00 96.88 86 LEU A N 1
ATOM 712 C CA . LEU A 1 86 ? -3.394 1.548 -8.596 1.00 96.88 86 LEU A CA 1
ATOM 713 C C . LEU A 1 86 ? -4.669 1.943 -9.341 1.00 96.88 86 LEU A C 1
ATOM 715 O O . LEU A 1 86 ? -4.709 3.011 -9.944 1.00 96.88 86 LEU A O 1
ATOM 719 N N . PHE A 1 87 ? -5.712 1.121 -9.273 1.00 96.25 87 PHE A N 1
ATOM 720 C CA . PHE A 1 87 ? -6.952 1.344 -10.016 1.00 96.25 87 PHE A CA 1
ATOM 721 C C . PHE A 1 87 ? -7.885 2.315 -9.292 1.00 96.25 87 PHE A C 1
ATOM 723 O O . PHE A 1 87 ? -8.506 3.158 -9.935 1.00 96.25 87 PHE A O 1
ATOM 730 N N . GLY A 1 88 ? -7.959 2.218 -7.962 1.00 94.44 88 GLY A N 1
ATOM 731 C CA . GLY A 1 88 ? -8.762 3.101 -7.123 1.00 94.44 88 GLY A CA 1
ATOM 732 C C . GLY A 1 88 ? -8.181 4.509 -7.022 1.00 94.44 88 GLY A C 1
ATOM 733 O O . GLY A 1 88 ? -8.673 5.441 -7.655 1.00 94.44 88 GLY A O 1
ATOM 734 N N . ASP A 1 89 ? -7.143 4.676 -6.203 1.00 95.88 89 ASP A N 1
ATOM 735 C CA . ASP A 1 89 ? -6.646 6.007 -5.838 1.00 95.88 89 ASP A CA 1
ATOM 736 C C . ASP A 1 89 ? -5.847 6.702 -6.952 1.00 95.88 89 ASP A C 1
ATOM 738 O O . ASP A 1 89 ? -5.968 7.914 -7.134 1.00 95.88 89 ASP A O 1
ATOM 742 N N . PHE A 1 90 ? -5.017 5.964 -7.693 1.00 95.12 90 PHE A N 1
ATOM 743 C CA . PHE A 1 90 ? -4.152 6.530 -8.734 1.00 95.12 90 PHE A CA 1
ATOM 744 C C . PHE A 1 90 ? -4.820 6.574 -10.111 1.00 95.12 90 PHE A C 1
ATOM 746 O O . PHE A 1 90 ? -4.320 7.264 -11.000 1.00 95.12 90 PHE A O 1
ATOM 753 N N . GLY A 1 91 ? -5.935 5.861 -10.300 1.00 94.69 91 GLY A N 1
ATOM 754 C CA . GLY A 1 91 ? -6.658 5.821 -11.572 1.00 94.69 91 GLY A CA 1
ATOM 755 C C . GLY A 1 91 ? -5.836 5.240 -12.725 1.00 94.69 91 GLY A C 1
ATOM 756 O O . GLY A 1 91 ? -5.992 5.661 -13.871 1.00 94.69 91 GLY A O 1
ATOM 757 N N . VAL A 1 92 ? -4.926 4.310 -12.429 1.00 96.00 92 VAL A N 1
ATOM 758 C CA . VAL A 1 92 ? -4.179 3.554 -13.436 1.00 96.00 92 VAL A CA 1
ATOM 759 C C . VAL A 1 92 ? -5.152 2.681 -14.220 1.00 96.00 92 VAL A C 1
ATOM 761 O O . VAL A 1 92 ? -5.976 1.980 -13.640 1.00 96.00 92 VAL A O 1
ATOM 764 N N . ASP A 1 93 ? -5.025 2.700 -15.545 1.00 95.38 93 ASP A N 1
ATOM 765 C CA . ASP A 1 93 ? -5.775 1.804 -16.419 1.00 95.38 93 ASP A CA 1
ATOM 766 C C . ASP A 1 93 ? -5.339 0.340 -16.179 1.00 95.38 93 ASP A C 1
ATOM 768 O O . ASP A 1 93 ? -4.141 0.036 -16.303 1.00 95.38 93 ASP A O 1
ATOM 772 N N . PRO A 1 94 ? -6.264 -0.583 -15.851 1.00 96.31 94 PRO A N 1
ATOM 773 C CA . PRO A 1 94 ? -5.955 -2.005 -15.753 1.00 96.31 94 PRO A CA 1
ATOM 774 C C . PRO A 1 94 ? -5.272 -2.569 -17.006 1.00 96.31 94 PRO A C 1
ATOM 776 O O . PRO A 1 94 ? -4.374 -3.400 -16.873 1.00 96.31 94 PRO A O 1
ATOM 779 N N . ASP A 1 95 ? -5.607 -2.074 -18.202 1.00 96.00 95 ASP A N 1
ATOM 780 C CA . ASP A 1 95 ? -5.007 -2.535 -19.462 1.00 96.00 95 ASP A CA 1
ATOM 781 C C . ASP A 1 95 ? -3.540 -2.087 -19.619 1.00 96.00 95 ASP A C 1
ATOM 783 O O . ASP A 1 95 ? -2.765 -2.699 -20.357 1.00 96.00 95 ASP A O 1
ATOM 787 N N . ALA A 1 96 ? -3.120 -1.053 -18.883 1.00 95.69 96 ALA A N 1
ATOM 788 C CA . ALA A 1 96 ? -1.728 -0.610 -18.806 1.00 95.69 96 ALA A CA 1
ATOM 789 C C . ALA A 1 96 ? -0.901 -1.400 -17.771 1.00 95.69 96 ALA A C 1
ATOM 791 O O . ALA A 1 96 ? 0.279 -1.093 -17.566 1.00 95.69 96 ALA A O 1
ATOM 792 N N . THR A 1 97 ? -1.498 -2.391 -17.102 1.00 97.00 97 THR A N 1
ATOM 793 C CA . THR A 1 97 ? -0.896 -3.112 -15.975 1.00 97.00 97 THR A CA 1
ATOM 794 C C . THR A 1 97 ? -0.578 -4.559 -16.338 1.00 97.00 97 THR A C 1
ATOM 796 O O . THR A 1 97 ? -1.446 -5.359 -16.670 1.00 97.00 97 THR A O 1
ATOM 799 N N . GLU A 1 98 ? 0.695 -4.926 -16.231 1.00 97.00 98 GLU A N 1
ATOM 800 C CA . GLU A 1 98 ? 1.187 -6.285 -16.429 1.00 97.00 98 GLU A CA 1
ATOM 801 C C . GLU A 1 98 ? 1.546 -6.901 -15.074 1.00 97.00 98 GLU A C 1
ATOM 803 O O . GLU A 1 98 ? 2.302 -6.323 -14.292 1.00 97.00 98 GLU A O 1
ATOM 808 N N . ILE A 1 99 ? 1.021 -8.095 -14.800 1.00 96.62 99 ILE A N 1
ATOM 809 C CA . ILE A 1 99 ? 1.284 -8.836 -13.566 1.00 96.62 99 ILE A CA 1
ATOM 810 C C . ILE A 1 99 ? 2.064 -10.093 -13.925 1.00 96.62 99 ILE A C 1
ATOM 812 O O . ILE A 1 99 ? 1.675 -10.853 -14.811 1.00 96.62 99 ILE A O 1
ATOM 816 N N . SER A 1 100 ? 3.145 -10.345 -13.200 1.00 95.31 100 SER A N 1
ATOM 817 C CA . SER A 1 100 ? 3.957 -11.545 -13.372 1.00 95.31 100 SER A CA 1
ATOM 818 C C . SER A 1 100 ? 4.254 -12.189 -12.026 1.00 95.31 100 SER A C 1
ATOM 820 O O . SER A 1 100 ? 4.510 -11.512 -11.035 1.00 95.31 100 SER A O 1
ATOM 822 N N . PHE A 1 101 ? 4.193 -13.517 -11.977 1.00 93.62 101 PHE A N 1
ATOM 823 C CA . PHE A 1 101 ? 4.630 -14.267 -10.805 1.00 93.62 101 PHE A CA 1
ATOM 824 C C . PHE A 1 101 ? 6.160 -14.271 -10.761 1.00 93.62 101 PHE A C 1
ATOM 826 O O . PHE A 1 101 ? 6.797 -14.577 -11.770 1.00 93.62 101 PHE A O 1
ATOM 833 N N . SER A 1 102 ? 6.756 -13.980 -9.603 1.00 89.69 102 SER A N 1
ATOM 834 C CA . SER A 1 102 ? 8.218 -13.881 -9.472 1.00 89.69 102 SER A CA 1
ATOM 835 C C . SER A 1 102 ? 8.940 -15.224 -9.664 1.00 89.69 102 SER A C 1
ATOM 837 O O . SER A 1 102 ? 10.159 -15.267 -9.819 1.00 89.69 102 SER A O 1
ATOM 839 N N . GLY A 1 103 ? 8.195 -16.337 -9.652 1.00 85.19 103 GLY A N 1
ATOM 840 C CA . GLY A 1 103 ? 8.735 -17.698 -9.671 1.00 85.19 103 GLY A CA 1
ATOM 841 C C . GLY A 1 103 ? 9.061 -18.241 -8.276 1.00 85.19 103 GLY A C 1
ATOM 842 O O . GLY A 1 103 ? 9.515 -19.378 -8.163 1.00 85.19 103 GLY A O 1
ATOM 843 N N . GLY A 1 104 ? 8.827 -17.445 -7.227 1.00 86.69 104 GLY A N 1
ATOM 844 C CA . GLY A 1 104 ? 9.071 -17.794 -5.830 1.00 86.69 104 GLY A CA 1
ATOM 845 C C . GLY A 1 104 ? 7.827 -17.608 -4.969 1.00 86.69 104 GLY A C 1
ATOM 846 O O . GLY A 1 104 ? 6.921 -18.432 -4.995 1.00 86.69 104 GLY A O 1
ATOM 847 N N . ARG A 1 105 ? 7.806 -16.552 -4.156 1.00 86.88 105 ARG A N 1
ATOM 848 C CA . ARG A 1 105 ? 6.695 -16.227 -3.245 1.00 86.88 105 ARG A CA 1
ATOM 849 C C . ARG A 1 105 ? 6.252 -14.781 -3.425 1.00 86.88 105 ARG A C 1
ATOM 851 O O . ARG A 1 105 ? 6.070 -14.060 -2.453 1.00 86.88 105 ARG A O 1
ATOM 858 N N . GLY A 1 106 ? 6.142 -14.350 -4.674 1.00 92.88 106 GLY A N 1
ATOM 859 C CA . GLY A 1 106 ? 5.935 -12.946 -4.968 1.00 92.88 106 GLY A CA 1
ATOM 860 C C . GLY A 1 106 ? 5.331 -12.671 -6.329 1.00 92.88 106 GLY A C 1
ATOM 861 O O . GLY A 1 106 ? 5.176 -13.570 -7.162 1.00 92.88 106 GLY A O 1
ATOM 862 N N . TYR A 1 107 ? 5.016 -11.403 -6.547 1.00 95.81 107 TYR A N 1
ATOM 863 C CA . TYR A 1 107 ? 4.548 -10.889 -7.825 1.00 95.81 107 TYR A CA 1
ATOM 864 C C . TYR A 1 107 ? 5.267 -9.592 -8.157 1.00 95.81 107 TYR A C 1
ATOM 866 O O . TYR A 1 107 ? 5.498 -8.760 -7.284 1.00 95.81 107 TYR A O 1
ATOM 874 N N . HIS A 1 108 ? 5.539 -9.403 -9.442 1.00 95.94 108 HIS A N 1
ATOM 875 C CA . HIS A 1 108 ? 5.936 -8.117 -9.983 1.00 95.94 108 HIS A CA 1
ATOM 876 C C . HIS A 1 108 ? 4.751 -7.517 -10.729 1.00 95.94 108 HIS A C 1
ATOM 878 O O . HIS A 1 108 ? 4.164 -8.160 -11.609 1.00 95.94 108 HIS A O 1
ATOM 884 N N . VAL A 1 109 ? 4.428 -6.276 -10.394 1.00 97.25 109 VAL A N 1
ATOM 885 C CA . VAL A 1 109 ? 3.447 -5.464 -11.110 1.00 97.25 109 VAL A CA 1
ATOM 886 C C . VAL A 1 109 ? 4.207 -4.411 -11.890 1.00 97.25 109 VAL A C 1
ATOM 888 O O . VAL A 1 109 ? 5.059 -3.722 -11.336 1.00 97.25 109 VAL A O 1
ATOM 891 N N . LYS A 1 110 ? 3.909 -4.285 -13.177 1.00 97.31 110 LYS A N 1
ATOM 892 C CA . LYS A 1 110 ? 4.496 -3.288 -14.063 1.00 97.31 110 LYS A CA 1
ATOM 893 C C . LYS A 1 110 ? 3.385 -2.456 -14.685 1.00 97.31 110 LYS A C 1
ATOM 895 O O . LYS A 1 110 ? 2.504 -2.995 -15.340 1.00 97.31 110 LYS A O 1
ATOM 900 N N . VAL A 1 111 ? 3.464 -1.144 -14.520 1.00 97.44 111 VAL A N 1
ATOM 901 C CA . VAL A 1 111 ? 2.524 -0.173 -15.075 1.00 97.44 111 VAL A CA 1
ATOM 902 C C . VAL A 1 111 ? 3.206 0.589 -16.206 1.00 97.44 111 VAL A C 1
ATOM 904 O O . VAL A 1 111 ? 4.198 1.294 -15.995 1.00 97.44 111 VAL A O 1
ATOM 907 N N . ARG A 1 112 ? 2.654 0.451 -17.412 1.00 94.19 112 ARG A N 1
ATOM 908 C CA . ARG A 1 112 ? 3.114 1.103 -18.643 1.00 94.19 112 ARG A CA 1
ATOM 909 C C . ARG A 1 112 ? 2.171 2.239 -19.020 1.00 94.19 112 ARG A C 1
ATOM 911 O O . ARG A 1 112 ? 1.367 2.117 -19.937 1.00 94.19 112 ARG A O 1
ATOM 918 N N . SER A 1 113 ? 2.271 3.347 -18.295 1.00 92.31 113 SER A N 1
ATOM 919 C CA . SER A 1 113 ? 1.477 4.553 -18.545 1.00 92.31 113 SER A CA 1
ATOM 920 C C . SER A 1 113 ? 2.390 5.721 -18.898 1.00 92.31 113 SER A C 1
ATOM 922 O O . SER A 1 113 ? 3.308 6.027 -18.136 1.00 92.31 113 SER A O 1
ATOM 924 N N . GLU A 1 114 ? 2.132 6.390 -20.028 1.00 88.50 114 GLU A N 1
ATOM 925 C CA . GLU A 1 114 ? 2.953 7.509 -20.520 1.00 88.50 114 GLU A CA 1
ATOM 926 C C . GLU A 1 114 ? 3.132 8.611 -19.467 1.00 88.50 114 GLU A C 1
ATOM 928 O O . GLU A 1 114 ? 4.238 9.118 -19.291 1.00 88.50 114 GLU A O 1
ATOM 933 N N . GLY A 1 115 ? 2.076 8.924 -18.707 1.00 90.00 115 GLY A N 1
ATOM 934 C CA . GLY A 1 115 ? 2.112 9.944 -17.654 1.00 90.00 115 GLY A CA 1
ATOM 935 C C . GLY A 1 115 ? 2.963 9.574 -16.433 1.00 90.00 115 GLY A C 1
ATOM 936 O O . GLY A 1 115 ? 3.314 10.454 -15.654 1.00 90.00 115 GLY A O 1
ATOM 937 N N . LEU A 1 116 ? 3.316 8.295 -16.265 1.00 93.69 116 LEU A N 1
ATOM 938 C CA . LEU A 1 116 ? 4.118 7.802 -15.139 1.00 93.69 116 LEU A CA 1
ATOM 939 C C . LEU A 1 116 ? 5.576 7.510 -15.529 1.00 93.69 116 LEU A C 1
ATOM 941 O O . LEU A 1 116 ? 6.430 7.360 -14.652 1.00 93.69 116 LEU A O 1
ATOM 945 N N . LEU A 1 117 ? 5.891 7.459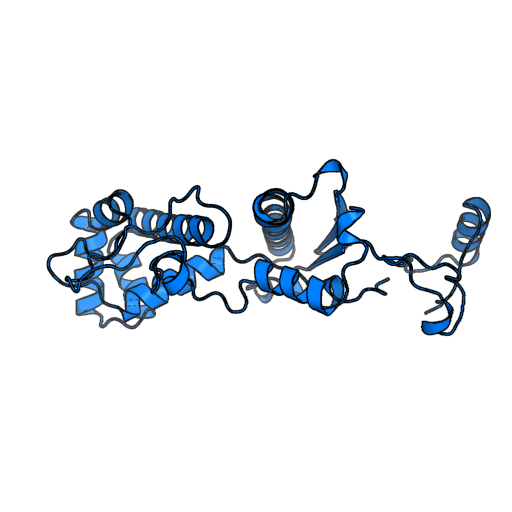 -16.830 1.00 94.62 117 LEU A N 1
ATOM 946 C CA . LEU A 1 117 ? 7.234 7.128 -17.319 1.00 94.62 117 LEU A CA 1
ATOM 947 C C . LEU A 1 117 ? 8.299 8.120 -16.844 1.00 94.62 117 LEU A C 1
ATOM 949 O O . LEU A 1 117 ? 9.432 7.719 -16.569 1.00 94.62 117 LEU A O 1
ATOM 953 N N . SER A 1 118 ? 7.943 9.402 -16.745 1.00 95.19 118 SER A N 1
ATOM 954 C CA . SER A 1 118 ? 8.863 10.476 -16.369 1.00 95.19 118 SER A CA 1
ATOM 955 C C . SER A 1 118 ? 9.091 10.603 -14.865 1.00 95.19 118 SER A C 1
ATOM 957 O O . SER A 1 118 ? 9.937 11.405 -14.474 1.00 95.19 118 SER A O 1
ATOM 959 N N . LEU A 1 119 ? 8.367 9.841 -14.032 1.00 96.94 119 LEU A N 1
ATOM 960 C CA . LEU A 1 119 ? 8.492 9.958 -12.582 1.00 96.94 119 LEU A CA 1
ATOM 961 C C . LEU A 1 119 ? 9.921 9.658 -12.136 1.00 96.94 119 LEU A C 1
ATOM 963 O O . LEU A 1 119 ? 10.472 8.593 -12.446 1.00 96.94 119 LEU A O 1
ATOM 967 N N . ASN A 1 120 ? 10.500 10.582 -11.379 1.00 96.00 120 ASN A N 1
ATOM 968 C CA . ASN A 1 120 ? 11.821 10.438 -10.784 1.00 96.00 120 ASN A CA 1
ATOM 969 C C . ASN A 1 120 ? 11.764 9.654 -9.459 1.00 96.00 120 ASN A C 1
ATOM 971 O O . ASN A 1 120 ? 10.698 9.306 -8.954 1.00 96.00 120 ASN A O 1
ATOM 975 N N . SER A 1 121 ? 12.930 9.334 -8.890 1.00 96.69 121 SER A N 1
ATOM 976 C CA . SER A 1 121 ? 13.005 8.544 -7.654 1.00 96.69 121 SER A CA 1
ATOM 977 C C . SER A 1 121 ? 12.269 9.177 -6.456 1.00 96.69 121 SER A C 1
ATOM 979 O O . SER A 1 121 ? 11.560 8.432 -5.779 1.00 96.69 121 SER A O 1
ATOM 981 N N . PRO A 1 122 ? 12.387 10.495 -6.176 1.00 97.62 122 PRO A N 1
ATOM 982 C CA . PRO A 1 122 ? 11.555 11.166 -5.171 1.00 97.62 122 PRO A CA 1
ATOM 983 C C . PRO A 1 122 ? 10.045 11.048 -5.408 1.00 97.62 122 PRO A C 1
ATOM 985 O O . PRO A 1 122 ? 9.329 10.638 -4.507 1.00 97.62 122 PRO A O 1
ATOM 988 N N . GLU A 1 123 ? 9.559 11.315 -6.619 1.00 97.50 123 GLU A N 1
ATOM 989 C CA . GLU A 1 123 ? 8.118 11.245 -6.914 1.00 97.50 123 GLU A CA 1
ATOM 990 C C . GLU A 1 123 ? 7.580 9.815 -6.767 1.00 97.50 123 GLU A C 1
ATOM 992 O O . GLU A 1 123 ? 6.489 9.588 -6.249 1.00 97.50 123 GLU A O 1
ATOM 997 N N . ARG A 1 124 ? 8.376 8.811 -7.157 1.00 97.69 124 ARG A N 1
ATOM 998 C CA . ARG A 1 124 ? 8.047 7.398 -6.911 1.00 97.69 124 ARG A CA 1
ATOM 999 C C . ARG A 1 124 ? 8.038 7.066 -5.424 1.00 97.69 124 ARG A C 1
ATOM 1001 O O . ARG A 1 124 ? 7.280 6.193 -5.011 1.00 97.69 124 ARG A O 1
ATOM 1008 N N . ARG A 1 125 ? 8.868 7.736 -4.619 1.00 97.06 125 ARG A N 1
ATOM 1009 C CA . ARG A 1 125 ? 8.859 7.569 -3.164 1.00 97.06 125 ARG A CA 1
ATOM 1010 C C . ARG A 1 125 ? 7.571 8.105 -2.561 1.00 97.06 125 ARG A C 1
ATOM 1012 O O . ARG A 1 125 ? 7.012 7.405 -1.733 1.00 97.06 125 ARG A O 1
ATOM 1019 N N . ASP A 1 126 ? 7.058 9.232 -3.040 1.00 96.81 126 ASP A N 1
ATOM 1020 C CA . ASP A 1 126 ? 5.772 9.758 -2.572 1.00 96.81 126 ASP A CA 1
ATOM 1021 C C . ASP A 1 126 ? 4.623 8.766 -2.836 1.00 96.81 126 ASP A C 1
ATOM 1023 O O . ASP A 1 126 ? 3.767 8.560 -1.976 1.00 96.81 126 ASP A O 1
ATOM 1027 N N . LEU A 1 127 ? 4.631 8.073 -3.986 1.00 96.50 127 LEU A N 1
ATOM 1028 C CA . LEU A 1 127 ? 3.663 7.003 -4.273 1.00 96.50 127 LEU A CA 1
ATOM 1029 C C . LEU A 1 127 ? 3.811 5.818 -3.311 1.00 96.50 127 LEU A C 1
ATOM 1031 O O . LEU A 1 127 ? 2.816 5.293 -2.813 1.00 96.50 127 LEU A O 1
ATOM 1035 N N . VAL A 1 128 ? 5.049 5.397 -3.039 1.00 96.62 128 VAL A N 1
ATOM 1036 C CA . VAL A 1 128 ? 5.338 4.328 -2.073 1.00 96.62 128 VAL A CA 1
ATOM 1037 C C . VAL A 1 128 ? 4.874 4.725 -0.674 1.00 96.62 128 VAL A C 1
ATOM 1039 O O . VAL A 1 128 ? 4.191 3.945 -0.020 1.00 96.62 128 VAL A O 1
ATOM 1042 N N . ASP A 1 129 ? 5.191 5.936 -0.225 1.00 96.12 129 ASP A N 1
ATOM 1043 C CA . ASP A 1 129 ? 4.800 6.444 1.087 1.00 96.12 129 ASP A CA 1
ATOM 1044 C C . ASP A 1 129 ? 3.277 6.522 1.218 1.00 96.12 129 ASP A C 1
ATOM 1046 O O . ASP A 1 129 ? 2.728 6.125 2.246 1.00 96.12 129 ASP A O 1
ATOM 1050 N N . TYR A 1 130 ? 2.575 6.912 0.151 1.00 96.38 130 TYR A N 1
ATOM 1051 C CA . TYR A 1 130 ? 1.117 6.866 0.109 1.00 96.38 130 TYR A CA 1
ATOM 1052 C C . TYR A 1 130 ? 0.561 5.441 0.262 1.00 96.38 130 TYR A C 1
ATOM 1054 O O . TYR A 1 130 ? -0.374 5.235 1.042 1.00 96.38 130 TYR A O 1
ATOM 1062 N N . ILE A 1 131 ? 1.135 4.460 -0.449 1.00 95.50 131 ILE A N 1
ATOM 1063 C CA . ILE A 1 131 ? 0.727 3.045 -0.384 1.00 95.50 131 ILE A CA 1
ATOM 1064 C C . ILE A 1 131 ? 0.953 2.475 1.020 1.00 95.50 131 ILE A C 1
ATOM 1066 O O . ILE A 1 131 ? 0.065 1.842 1.595 1.00 95.50 131 ILE A O 1
ATOM 1070 N N . LEU A 1 132 ? 2.129 2.739 1.592 1.00 92.88 132 LEU A N 1
ATOM 1071 C CA . LEU A 1 132 ? 2.520 2.267 2.920 1.00 92.88 132 LEU A CA 1
ATOM 1072 C C . LEU A 1 132 ? 1.825 3.039 4.056 1.00 92.88 132 LEU A C 1
ATOM 1074 O O . LEU A 1 132 ? 1.902 2.627 5.214 1.00 92.88 132 LEU A O 1
ATOM 1078 N N . GLY A 1 133 ? 1.149 4.152 3.751 1.00 92.75 133 GLY A N 1
ATOM 1079 C CA . GLY A 1 133 ? 0.559 5.049 4.745 1.00 92.75 133 GLY A CA 1
ATOM 1080 C C . GLY A 1 133 ? 1.605 5.773 5.597 1.00 92.75 133 GLY A C 1
ATOM 1081 O O . GLY A 1 133 ? 1.317 6.160 6.731 1.00 92.75 133 GLY A O 1
ATOM 1082 N N . THR A 1 134 ? 2.829 5.932 5.088 1.00 91.06 134 THR A N 1
ATOM 1083 C CA . THR A 1 134 ? 3.906 6.655 5.766 1.00 91.06 134 THR A CA 1
ATOM 1084 C C . THR A 1 134 ? 3.492 8.113 5.961 1.00 91.06 134 THR A C 1
ATOM 1086 O O . THR A 1 134 ? 3.104 8.795 5.019 1.00 91.06 134 THR A O 1
ATOM 1089 N N . GLY A 1 135 ? 3.578 8.607 7.197 1.00 86.38 135 GLY A N 1
ATOM 1090 C CA . GLY A 1 135 ? 3.239 9.997 7.521 1.00 86.38 135 GLY A CA 1
ATOM 1091 C C . GLY A 1 135 ? 1.738 10.300 7.599 1.00 86.38 135 GLY A C 1
ATOM 1092 O O . GLY A 1 135 ? 1.378 11.441 7.873 1.00 86.38 135 GLY A O 1
ATOM 1093 N N . VAL A 1 136 ? 0.864 9.305 7.415 1.00 88.06 136 VAL A N 1
ATOM 1094 C CA . VAL A 1 136 ? -0.581 9.454 7.623 1.00 88.06 136 VAL A CA 1
ATOM 1095 C C . VAL A 1 136 ? -0.905 9.227 9.102 1.00 88.06 136 VAL A C 1
ATOM 1097 O O . VAL A 1 136 ? -0.689 8.128 9.610 1.00 88.06 136 VAL A O 1
ATOM 1100 N N . ASP A 1 137 ? -1.455 10.233 9.793 1.00 89.94 137 ASP A N 1
ATOM 1101 C CA . ASP A 1 137 ? -2.109 10.031 11.097 1.00 89.94 137 ASP A CA 1
ATOM 1102 C C . ASP A 1 137 ? -3.583 9.647 10.864 1.00 89.94 137 ASP A C 1
ATOM 1104 O O . ASP A 1 137 ? -4.387 10.492 10.454 1.00 89.94 137 ASP A O 1
ATOM 1108 N N . PRO A 1 138 ? -3.989 8.393 11.135 1.00 88.06 138 PRO A N 1
ATOM 1109 C CA . PRO A 1 138 ? -5.346 7.957 10.840 1.00 88.06 138 PRO A CA 1
ATOM 1110 C C . PRO A 1 138 ? -6.407 8.653 11.707 1.00 88.06 138 PRO A C 1
ATOM 1112 O O . PRO A 1 138 ? -7.567 8.714 11.301 1.00 88.06 138 PRO A O 1
ATOM 1115 N N . LEU A 1 139 ? -6.040 9.211 12.872 1.00 87.75 139 LEU A N 1
ATOM 1116 C CA . LEU A 1 139 ? -6.956 10.039 13.661 1.00 87.75 139 LEU A CA 1
ATOM 1117 C C . LEU A 1 139 ? -7.206 11.393 13.003 1.00 87.75 139 LEU A C 1
ATOM 1119 O O . LEU A 1 139 ? -8.353 11.829 12.959 1.00 87.75 139 LEU A O 1
ATOM 1123 N N . GLU A 1 140 ? -6.168 12.047 12.480 1.00 86.44 140 GLU A N 1
ATOM 1124 C CA . GLU A 1 140 ? -6.331 13.314 11.754 1.00 86.44 140 GLU A CA 1
ATOM 1125 C C . GLU A 1 140 ? -7.142 13.118 10.469 1.00 86.44 140 GLU A C 1
ATOM 1127 O O . GLU A 1 140 ? -7.924 13.984 10.086 1.00 86.44 140 GLU A O 1
ATOM 1132 N N . VAL A 1 141 ? -7.024 11.946 9.841 1.00 84.44 141 VAL A N 1
ATOM 1133 C CA . VAL A 1 141 ? -7.807 11.578 8.657 1.00 84.44 141 VAL A CA 1
ATOM 1134 C C . VAL A 1 141 ? -9.309 11.484 8.953 1.00 84.44 141 VAL A C 1
ATOM 1136 O O . VAL A 1 141 ? -10.120 11.955 8.153 1.00 84.44 141 VAL A O 1
ATOM 1139 N N . ILE A 1 142 ? -9.705 10.883 10.082 1.00 83.19 142 ILE A N 1
ATOM 1140 C CA . ILE A 1 142 ? -11.129 10.713 10.430 1.00 83.19 142 ILE A CA 1
ATOM 1141 C C . ILE A 1 142 ? -11.712 11.889 11.220 1.00 83.19 142 ILE A C 1
ATOM 1143 O O . ILE A 1 142 ? -12.922 12.115 11.195 1.00 83.19 142 ILE A O 1
ATOM 1147 N N . GLU A 1 143 ? -10.870 12.655 11.906 1.00 82.00 143 GLU A N 1
ATOM 1148 C CA . GLU A 1 143 ? -11.243 13.857 12.647 1.00 82.00 143 GLU A CA 1
ATOM 1149 C C . GLU A 1 143 ? -10.329 15.035 12.256 1.00 82.00 143 GLU A C 1
ATOM 1151 O O . GLU A 1 143 ? -9.538 15.494 13.087 1.00 82.00 143 GLU A O 1
ATOM 1156 N N . PRO A 1 144 ? -10.454 15.576 11.024 1.00 63.00 144 PRO A N 1
ATOM 1157 C CA . PRO A 1 144 ? -9.610 16.673 10.565 1.00 63.00 144 PRO A CA 1
ATOM 1158 C C . PRO A 1 144 ? -9.659 17.853 11.531 1.00 63.00 144 PRO A C 1
ATOM 1160 O O . PRO A 1 144 ? -10.729 18.340 11.927 1.00 63.00 144 PRO A O 1
ATOM 1163 N N . THR A 1 145 ? -8.480 18.303 11.951 1.00 59.47 145 THR A N 1
ATOM 1164 C CA . THR A 1 145 ? -8.340 19.413 12.892 1.00 59.47 145 THR A CA 1
ATOM 1165 C C . THR A 1 145 ? -8.702 20.748 12.261 1.00 59.47 145 THR A C 1
ATOM 1167 O O . THR A 1 145 ? -9.269 21.588 12.970 1.00 59.47 145 THR A O 1
ATOM 1170 N N . ASP A 1 146 ? -8.485 20.870 10.949 1.00 53.00 146 ASP A N 1
ATOM 1171 C CA . ASP A 1 146 ? -8.825 22.023 10.126 1.00 53.00 146 ASP A CA 1
ATOM 1172 C C . ASP A 1 146 ? -9.993 21.717 9.171 1.00 53.00 146 ASP A C 1
ATOM 1174 O O . ASP A 1 146 ? -10.065 20.632 8.585 1.00 53.00 146 ASP A O 1
ATOM 1178 N N . PRO A 1 147 ? -10.934 22.660 8.976 1.00 48.88 147 PRO A N 1
ATOM 1179 C CA . PRO A 1 147 ? -11.872 22.576 7.867 1.00 48.88 147 PRO A CA 1
ATOM 1180 C C . PRO A 1 147 ? -11.105 22.578 6.531 1.00 48.88 147 PRO A C 1
ATOM 1182 O O . PRO A 1 147 ? -10.057 23.220 6.446 1.00 48.88 147 PRO A O 1
ATOM 1185 N N . PRO A 1 148 ? -11.635 21.965 5.454 1.00 50.34 148 PRO A N 1
ATOM 1186 C CA . PRO A 1 148 ? -11.084 22.175 4.117 1.00 50.34 148 PRO A CA 1
ATOM 1187 C C . PRO A 1 148 ? -10.968 23.680 3.827 1.00 50.34 148 PRO A C 1
ATOM 1189 O O . PRO A 1 148 ? -11.842 24.452 4.227 1.00 50.34 148 PRO A O 1
ATOM 1192 N N . ALA A 1 149 ? -9.912 24.091 3.115 1.00 47.75 149 ALA A N 1
ATOM 1193 C CA . ALA A 1 149 ? -9.554 25.496 2.858 1.00 47.75 149 ALA A CA 1
ATOM 1194 C C . ALA A 1 149 ? -10.681 26.361 2.240 1.00 47.75 149 ALA A C 1
ATOM 1196 O O . ALA A 1 149 ? -10.589 27.585 2.205 1.00 47.75 149 ALA A O 1
ATOM 1197 N N . THR A 1 150 ? -11.759 25.736 1.764 1.00 47.41 150 THR A N 1
ATOM 1198 C CA . THR A 1 150 ? -12.961 26.368 1.207 1.00 47.41 150 THR A CA 1
ATOM 1199 C C . THR A 1 150 ? -14.023 26.745 2.248 1.00 47.41 150 THR A C 1
ATOM 1201 O O . THR A 1 150 ? -15.002 27.411 1.906 1.00 47.41 150 THR A O 1
ATOM 1204 N N . ALA A 1 151 ? -13.879 26.349 3.515 1.00 46.69 151 ALA A N 1
ATOM 1205 C CA . ALA A 1 151 ? -14.845 26.676 4.557 1.00 46.69 151 ALA A CA 1
ATOM 1206 C C . ALA A 1 151 ? -14.517 28.037 5.193 1.00 46.69 151 ALA A C 1
ATOM 1208 O O . ALA A 1 151 ? -13.502 28.206 5.862 1.00 46.69 151 ALA A O 1
ATOM 1209 N N . GLY A 1 152 ? -15.403 29.018 4.989 1.00 43.91 152 GLY A N 1
ATOM 1210 C CA . GLY A 1 152 ? -15.281 30.358 5.570 1.00 43.91 152 GLY A CA 1
ATOM 1211 C C . GLY A 1 152 ? -15.167 30.377 7.110 1.00 43.91 152 GLY A C 1
ATOM 1212 O O . GLY A 1 152 ? -15.422 29.373 7.783 1.00 43.91 152 GLY A O 1
ATOM 1213 N N . PRO A 1 153 ? -14.816 31.534 7.701 1.00 38.91 153 PRO A N 1
ATOM 1214 C CA . PRO A 1 153 ? -14.460 31.634 9.115 1.00 38.91 153 PRO A CA 1
ATOM 1215 C C . PRO A 1 153 ? -15.644 31.286 10.031 1.00 38.91 153 PRO A C 1
ATOM 1217 O O . PRO A 1 153 ? -16.729 31.860 9.905 1.00 38.91 153 PRO A O 1
ATOM 1220 N N . ARG A 1 154 ? -15.446 30.371 10.995 1.00 52.47 154 ARG A N 1
ATOM 1221 C CA . ARG A 1 154 ? -16.462 30.040 12.012 1.00 52.47 154 ARG A CA 1
ATOM 1222 C C . ARG A 1 154 ? -16.191 30.709 13.360 1.00 52.47 154 ARG A C 1
ATOM 1224 O O . ARG A 1 154 ? -15.069 30.739 13.855 1.00 52.47 154 ARG A O 1
ATOM 1231 N N . ARG A 1 155 ? -17.280 31.206 13.960 1.00 44.81 155 ARG A N 1
ATOM 1232 C CA . ARG A 1 155 ? -17.361 31.733 15.332 1.00 44.81 155 ARG A CA 1
ATOM 1233 C C . ARG A 1 155 ? -17.103 30.621 16.350 1.00 44.81 155 ARG A C 1
ATOM 1235 O O . ARG A 1 155 ? -17.549 29.489 16.172 1.00 44.81 155 ARG A O 1
ATOM 1242 N N . SER A 1 156 ? -16.426 30.994 17.432 1.00 42.44 156 SER A N 1
ATOM 1243 C CA . SER A 1 156 ? -16.129 30.175 18.603 1.00 42.44 156 SER A CA 1
ATOM 1244 C C . SER A 1 156 ? -17.389 29.517 19.180 1.00 42.44 156 SER A C 1
ATOM 1246 O O . SER A 1 156 ? -18.247 30.155 19.784 1.00 42.44 156 SER A O 1
ATOM 1248 N N . GLY A 1 157 ? -17.487 28.204 18.996 1.00 37.41 157 GLY A N 1
ATOM 1249 C CA . GLY A 1 157 ? -18.523 27.353 19.560 1.00 37.41 157 GLY A CA 1
ATOM 1250 C C . GLY A 1 157 ? -18.003 25.923 19.657 1.00 37.41 157 GLY A C 1
ATOM 1251 O O . GLY A 1 157 ? -17.283 25.460 18.776 1.00 37.41 157 GLY A O 1
ATOM 1252 N N . ARG A 1 158 ? -18.324 25.257 20.770 1.00 40.59 158 ARG A N 1
ATOM 1253 C CA . ARG A 1 158 ? -17.950 23.882 21.141 1.00 40.59 158 ARG A CA 1
ATOM 1254 C C . ARG A 1 158 ? -17.938 22.942 19.922 1.00 40.59 158 ARG A C 1
ATOM 1256 O O . ARG A 1 158 ? -18.981 22.732 19.309 1.00 40.59 158 ARG A O 1
ATOM 1263 N N . ARG A 1 159 ? -16.758 22.394 19.587 1.00 45.00 159 ARG A N 1
ATOM 1264 C CA . ARG A 1 159 ? -16.553 21.424 18.495 1.00 45.00 159 ARG A CA 1
ATOM 1265 C C . ARG A 1 159 ? -17.453 20.213 18.742 1.00 45.00 159 ARG A C 1
ATOM 1267 O O . ARG A 1 159 ? -17.152 19.383 19.592 1.00 45.00 159 ARG A O 1
ATOM 1274 N N . ILE A 1 160 ? -18.567 20.125 18.025 1.00 44.94 160 ILE A N 1
ATOM 1275 C CA . ILE A 1 160 ? -19.211 18.836 17.776 1.00 44.94 160 ILE A CA 1
ATOM 1276 C C . ILE A 1 160 ? -18.216 18.108 16.873 1.00 44.94 160 ILE A C 1
ATOM 1278 O O . ILE A 1 160 ? -17.898 18.650 15.811 1.00 44.94 160 ILE A O 1
ATOM 1282 N N . SER A 1 161 ? -17.660 16.966 17.297 1.00 55.91 161 SER A N 1
ATOM 1283 C CA . SER A 1 161 ? -16.812 16.188 16.391 1.00 55.91 161 SER A CA 1
ATOM 1284 C C . SER A 1 161 ? -17.642 15.882 15.147 1.00 55.91 161 SER A C 1
ATOM 1286 O O . SER A 1 161 ? -18.796 15.446 15.240 1.00 55.91 161 SER A O 1
ATOM 1288 N N . ALA A 1 162 ? -17.115 16.233 13.975 1.00 66.00 162 ALA A N 1
ATOM 1289 C CA . ALA A 1 162 ? -17.756 15.842 12.732 1.00 66.00 162 ALA A CA 1
ATOM 1290 C C . ALA A 1 162 ? -17.874 14.310 12.718 1.00 66.00 162 ALA A C 1
ATOM 1292 O O . ALA A 1 162 ? -17.111 13.613 13.384 1.00 66.00 162 ALA A O 1
ATOM 1293 N N . ALA A 1 163 ? -18.880 13.784 12.017 1.00 81.75 163 ALA A N 1
ATOM 1294 C CA . ALA A 1 163 ? -18.861 12.355 11.720 1.00 81.75 163 ALA A CA 1
ATOM 1295 C C . ALA A 1 163 ? -17.579 12.051 10.931 1.00 81.75 163 ALA A C 1
ATOM 1297 O O . ALA A 1 163 ? -17.158 12.904 10.143 1.00 81.75 163 ALA A O 1
ATOM 1298 N N . TRP A 1 164 ? -16.988 10.872 11.136 1.00 91.25 164 TRP A N 1
ATOM 1299 C CA . TRP A 1 164 ? -15.876 10.416 10.304 1.00 91.25 164 TRP A CA 1
ATOM 1300 C C . TRP A 1 164 ? -16.275 10.465 8.822 1.00 91.25 164 TRP A C 1
ATOM 1302 O O . TRP A 1 164 ? -17.479 10.439 8.519 1.00 91.25 164 TRP A O 1
ATOM 1312 N N . PRO A 1 165 ? -15.300 10.528 7.897 1.00 91.38 165 PRO A N 1
ATOM 1313 C CA . PRO A 1 165 ? -15.551 10.487 6.465 1.00 91.38 165 PRO A CA 1
ATOM 1314 C C . PRO A 1 165 ? -16.507 9.367 6.049 1.00 91.38 165 PRO A C 1
ATOM 1316 O O . PRO A 1 165 ? -16.765 8.410 6.780 1.00 91.38 165 PRO A O 1
ATOM 1319 N N . ASP A 1 166 ? -17.117 9.518 4.878 1.00 91.50 166 ASP A N 1
ATOM 1320 C CA . ASP A 1 166 ? -17.917 8.433 4.314 1.00 91.50 166 ASP A CA 1
ATOM 1321 C C . ASP A 1 166 ? -17.032 7.202 4.077 1.00 91.50 166 ASP A C 1
ATOM 1323 O O . ASP A 1 166 ? -15.894 7.382 3.637 1.00 91.50 166 ASP A O 1
ATOM 1327 N N . PRO A 1 167 ? -17.483 5.969 4.380 1.00 92.69 167 PRO A N 1
ATOM 1328 C CA . PRO A 1 167 ? -16.738 4.779 3.988 1.00 92.69 167 PRO A CA 1
ATOM 1329 C C . PRO A 1 167 ? -16.458 4.734 2.482 1.00 92.69 167 PRO A C 1
ATOM 1331 O O . PRO A 1 167 ? -15.445 4.157 2.110 1.00 92.69 167 PRO A O 1
ATOM 1334 N N . GLU A 1 168 ? -17.261 5.386 1.638 1.00 92.25 168 GLU A N 1
ATOM 1335 C CA . GLU A 1 168 ? -17.028 5.501 0.191 1.00 92.25 168 GLU A CA 1
ATOM 1336 C C . GLU A 1 168 ? -16.159 6.713 -0.194 1.00 92.25 168 GLU A C 1
ATOM 1338 O O . GLU A 1 168 ? -15.933 6.975 -1.375 1.00 92.25 168 GLU A O 1
ATOM 1343 N N . ALA A 1 169 ? -15.658 7.484 0.778 1.00 92.25 169 ALA A N 1
ATOM 1344 C CA . ALA A 1 169 ? -14.718 8.561 0.493 1.00 92.25 169 ALA A CA 1
ATOM 1345 C C . ALA A 1 169 ? -13.414 7.995 -0.113 1.00 92.25 169 ALA A C 1
ATOM 1347 O O . ALA A 1 169 ? -12.953 6.923 0.292 1.00 92.25 169 ALA A O 1
ATOM 1348 N N . PRO A 1 170 ? -12.784 8.708 -1.061 1.00 91.12 170 PRO A N 1
ATOM 1349 C CA . PRO A 1 170 ? -11.568 8.229 -1.711 1.00 91.12 170 PRO A CA 1
ATOM 1350 C C . PRO A 1 170 ? -10.372 8.194 -0.749 1.00 91.12 170 PRO A C 1
ATOM 1352 O O . PRO A 1 170 ? -10.339 8.906 0.265 1.00 91.12 170 PRO A O 1
ATOM 1355 N N . GLY A 1 171 ? -9.366 7.385 -1.091 1.00 93.25 171 GLY A N 1
ATOM 1356 C CA . GLY A 1 171 ? -8.095 7.314 -0.384 1.00 93.25 171 GLY A CA 1
ATOM 1357 C C . GLY A 1 171 ? -8.197 6.948 1.094 1.00 93.25 171 GLY A C 1
ATOM 1358 O O . GLY A 1 171 ? -9.092 6.229 1.552 1.00 93.25 171 GLY A O 1
ATOM 1359 N N . TRP A 1 172 ? -7.253 7.483 1.870 1.00 93.56 172 TRP A N 1
ATOM 1360 C CA . TRP A 1 172 ? -7.099 7.185 3.293 1.00 93.56 172 TRP A CA 1
ATOM 1361 C C . TRP A 1 172 ? -8.323 7.535 4.149 1.00 93.56 172 TRP A C 1
ATOM 1363 O O . TRP A 1 172 ? -8.552 6.865 5.155 1.00 93.56 172 TRP A O 1
ATOM 1373 N N . ALA A 1 173 ? -9.143 8.510 3.747 1.00 92.31 173 ALA A N 1
ATOM 1374 C CA . ALA A 1 173 ? -10.337 8.924 4.486 1.00 92.31 173 ALA A CA 1
ATOM 1375 C C . ALA A 1 173 ? -11.392 7.811 4.570 1.00 92.31 173 ALA A C 1
ATOM 1377 O O . ALA A 1 173 ? -11.784 7.393 5.668 1.00 92.31 173 ALA A O 1
ATOM 1378 N N . GLY A 1 174 ? -11.823 7.292 3.417 1.00 92.88 174 GLY A N 1
ATOM 1379 C CA . GLY A 1 174 ? -12.767 6.179 3.389 1.00 92.88 174 GLY A CA 1
ATOM 1380 C C . GLY A 1 174 ? -12.105 4.877 3.808 1.00 92.88 174 GLY A C 1
ATOM 1381 O O . GLY A 1 174 ? -12.683 4.144 4.605 1.00 92.88 174 GLY A O 1
ATOM 1382 N N . ARG A 1 175 ? -10.857 4.626 3.385 1.00 94.19 175 ARG A N 1
ATOM 1383 C CA . ARG A 1 175 ? -10.105 3.418 3.764 1.00 94.19 175 ARG A CA 1
ATOM 1384 C C . ARG A 1 175 ? -9.990 3.259 5.285 1.00 94.19 175 ARG A C 1
ATOM 1386 O O . ARG A 1 175 ? -10.319 2.196 5.806 1.00 94.19 175 ARG A O 1
ATOM 1393 N N . THR A 1 176 ? -9.607 4.315 6.007 1.00 94.00 176 THR A N 1
ATOM 1394 C CA . THR A 1 176 ? -9.526 4.292 7.481 1.00 94.00 176 THR A CA 1
ATOM 1395 C C . THR A 1 176 ? -10.904 4.092 8.105 1.00 94.00 176 THR A C 1
ATOM 1397 O O . THR A 1 176 ? -11.050 3.310 9.043 1.00 94.00 176 THR A O 1
ATOM 1400 N N . THR A 1 177 ? -11.941 4.734 7.557 1.00 94.25 177 THR A N 1
ATOM 1401 C CA . THR A 1 177 ? -13.313 4.547 8.047 1.00 94.25 177 THR A CA 1
ATOM 1402 C C . THR A 1 177 ? -13.769 3.096 7.881 1.00 94.25 177 THR A C 1
ATOM 1404 O O . THR A 1 177 ? -14.218 2.491 8.853 1.00 94.25 177 THR A O 1
ATOM 1407 N N . ARG A 1 178 ? -13.596 2.498 6.694 1.00 94.88 178 ARG A N 1
ATOM 1408 C CA . ARG A 1 178 ? -13.915 1.084 6.429 1.00 94.88 178 ARG A CA 1
ATOM 1409 C C . ARG A 1 178 ? -13.156 0.149 7.370 1.00 94.88 178 ARG A C 1
ATOM 1411 O O . ARG A 1 178 ? -13.753 -0.785 7.900 1.00 94.88 178 ARG A O 1
ATOM 1418 N N . ALA A 1 179 ? -11.881 0.431 7.639 1.00 95.31 179 ALA A N 1
ATOM 1419 C CA . ALA A 1 179 ? -11.078 -0.354 8.570 1.00 95.31 179 ALA A CA 1
ATOM 1420 C C . ALA A 1 179 ? -11.630 -0.310 10.003 1.00 95.31 179 ALA A C 1
ATOM 1422 O O . ALA A 1 179 ? -11.773 -1.348 10.649 1.00 95.31 179 ALA A O 1
ATOM 1423 N N . ILE A 1 180 ? -12.006 0.875 10.494 1.00 95.44 180 ILE A N 1
ATOM 1424 C CA . ILE A 1 180 ? -12.622 1.022 11.819 1.00 95.44 180 ILE A CA 1
ATOM 1425 C C . ILE A 1 180 ? -13.947 0.258 11.883 1.00 95.44 180 ILE A C 1
ATOM 1427 O O . ILE A 1 180 ? -14.200 -0.449 12.856 1.00 95.44 180 ILE A O 1
ATOM 1431 N N . LEU A 1 181 ? -14.786 0.359 10.849 1.00 95.81 181 LEU A N 1
ATOM 1432 C CA . LEU A 1 181 ? -16.043 -0.390 10.787 1.00 95.81 181 LEU A CA 1
ATOM 1433 C C . LEU A 1 181 ? -15.803 -1.908 10.811 1.00 95.81 181 LEU A C 1
ATOM 1435 O O . LEU A 1 181 ? -16.488 -2.618 11.543 1.00 95.81 181 LEU A O 1
ATOM 1439 N N . ALA A 1 182 ? -14.777 -2.397 10.112 1.00 96.12 182 ALA A N 1
ATOM 1440 C CA . ALA A 1 182 ? -14.403 -3.808 10.141 1.00 96.12 182 ALA A CA 1
ATOM 1441 C C . ALA A 1 182 ? -13.957 -4.276 11.540 1.00 96.12 182 ALA A C 1
ATOM 1443 O O . ALA A 1 182 ? -14.304 -5.388 11.946 1.00 96.12 182 ALA A O 1
ATOM 1444 N N . VAL A 1 183 ? -13.237 -3.442 12.307 1.00 95.69 183 VAL A N 1
ATOM 1445 C CA . VAL A 1 183 ? -12.916 -3.726 13.721 1.00 95.69 183 VAL A CA 1
ATOM 1446 C C . VAL A 1 183 ? -14.197 -3.872 14.540 1.00 95.69 183 VAL A C 1
ATOM 1448 O O . VAL A 1 183 ? -14.354 -4.856 15.263 1.00 95.69 183 VAL A O 1
ATOM 1451 N N . LEU A 1 184 ? -15.136 -2.934 14.396 1.00 95.69 184 LEU A N 1
ATOM 1452 C CA . LEU A 1 184 ? -16.413 -2.966 15.113 1.00 95.69 184 LEU A CA 1
ATOM 1453 C C . LEU A 1 184 ? -17.219 -4.238 14.795 1.00 95.69 184 LEU A C 1
ATOM 1455 O O . LEU A 1 184 ? -17.743 -4.878 15.707 1.00 95.69 184 LEU A O 1
ATOM 1459 N N . ASP A 1 185 ? -17.251 -4.657 13.529 1.00 95.75 185 ASP A N 1
ATOM 1460 C CA . ASP A 1 185 ? -17.915 -5.893 13.095 1.00 95.75 185 ASP A CA 1
ATOM 1461 C C . ASP A 1 185 ? -17.231 -7.158 13.642 1.00 95.75 185 ASP A C 1
ATOM 1463 O O . ASP A 1 185 ? -17.875 -8.189 13.864 1.00 95.75 185 ASP A O 1
ATOM 1467 N N . ARG A 1 186 ? -15.907 -7.133 13.844 1.00 95.56 186 ARG A N 1
ATOM 1468 C CA . ARG A 1 186 ? -15.191 -8.228 14.522 1.00 95.56 186 ARG A CA 1
ATOM 1469 C C . ARG A 1 186 ? -15.512 -8.262 16.009 1.00 95.56 186 ARG A C 1
ATOM 1471 O O . ARG A 1 186 ? -15.794 -9.338 16.529 1.00 95.56 186 ARG A O 1
ATOM 1478 N N . TRP A 1 187 ? -15.522 -7.109 16.672 1.00 95.75 187 TRP A N 1
ATOM 1479 C CA . TRP A 1 187 ? -15.866 -6.990 18.090 1.00 95.75 187 TRP A CA 1
ATOM 1480 C C . TRP A 1 187 ? -17.271 -7.507 18.393 1.00 95.75 187 TRP A C 1
ATOM 1482 O O . TRP A 1 187 ? -17.457 -8.259 19.349 1.00 95.75 187 TRP A O 1
ATOM 1492 N N . GLU A 1 188 ? -18.245 -7.166 17.550 1.00 94.81 188 GLU A N 1
ATOM 1493 C CA . GLU A 1 188 ? -19.621 -7.648 17.675 1.00 94.81 188 GLU A CA 1
ATOM 1494 C C . GLU A 1 188 ? -19.715 -9.178 17.588 1.00 94.81 188 GLU A C 1
ATOM 1496 O O . GLU A 1 188 ? -20.377 -9.806 18.413 1.00 94.81 188 GLU A O 1
ATOM 1501 N N . ARG A 1 189 ? -18.982 -9.796 16.653 1.00 96.50 189 ARG A N 1
ATOM 1502 C CA . ARG A 1 189 ? -18.934 -11.260 16.502 1.00 96.50 189 ARG A CA 1
ATOM 1503 C C . ARG A 1 189 ? -18.170 -11.966 17.623 1.00 96.50 189 ARG A C 1
ATOM 1505 O O . ARG A 1 189 ? -18.527 -13.084 17.982 1.00 96.50 189 ARG A O 1
ATOM 1512 N N . ALA A 1 190 ? -17.114 -11.346 18.147 1.00 96.12 190 ALA A N 1
ATOM 1513 C CA . ALA A 1 190 ? -16.251 -11.938 19.169 1.00 96.12 190 ALA A CA 1
ATOM 1514 C C . ALA A 1 190 ? -16.853 -11.861 20.585 1.00 96.12 190 ALA A C 1
ATOM 1516 O O . ALA A 1 190 ? -16.556 -12.698 21.440 1.00 96.12 190 ALA A O 1
ATOM 1517 N N . GLY A 1 191 ? -17.717 -10.873 20.834 1.00 96.12 191 GLY A N 1
ATOM 1518 C CA . GLY A 1 191 ? -18.439 -10.710 22.092 1.00 96.12 191 GLY A CA 1
ATOM 1519 C C . GLY A 1 191 ? -17.626 -10.054 23.216 1.00 96.12 191 GLY A C 1
ATOM 1520 O O . GLY A 1 191 ? -16.421 -9.815 23.114 1.00 96.12 191 GLY A O 1
ATOM 1521 N N . THR A 1 192 ? -18.303 -9.767 24.334 1.00 97.75 192 THR A N 1
ATOM 1522 C CA . THR A 1 192 ? -17.789 -8.942 25.445 1.00 97.75 192 THR A CA 1
ATOM 1523 C C . THR A 1 192 ? -16.419 -9.387 25.969 1.00 97.75 192 THR A C 1
ATOM 1525 O O . THR A 1 192 ? -15.560 -8.547 26.228 1.00 97.75 192 THR A O 1
ATOM 1528 N N . GLY A 1 193 ? -16.192 -10.694 26.139 1.00 97.19 193 GLY A N 1
ATOM 1529 C CA . GLY A 1 193 ? -14.945 -11.212 26.714 1.00 97.19 193 GLY A CA 1
ATOM 1530 C C . GLY A 1 193 ? -13.713 -10.920 25.854 1.00 97.19 193 GLY A C 1
ATOM 1531 O O . GLY A 1 193 ? -12.710 -10.427 26.371 1.00 97.19 193 GLY A O 1
ATOM 1532 N N . SER A 1 194 ? -13.806 -11.169 24.544 1.00 97.31 194 SER A N 1
ATOM 1533 C CA . SER A 1 194 ? -12.712 -10.903 23.599 1.00 97.31 194 SER A CA 1
ATOM 1534 C C . SER A 1 194 ? -12.434 -9.408 23.487 1.00 97.31 194 SER A C 1
ATOM 1536 O O . SER A 1 194 ? -11.290 -8.976 23.584 1.00 97.31 194 SER A O 1
ATOM 1538 N N . VAL A 1 195 ? -13.491 -8.599 23.388 1.00 97.50 195 VAL A N 1
ATOM 1539 C CA . VAL A 1 195 ? -13.367 -7.138 23.307 1.00 97.50 195 VAL A CA 1
ATOM 1540 C C . VAL A 1 195 ? -12.724 -6.568 24.570 1.00 97.50 195 VAL A C 1
ATOM 1542 O O . VAL A 1 195 ? -11.863 -5.699 24.486 1.00 97.50 195 VAL A O 1
ATOM 1545 N N . ALA A 1 196 ? -13.071 -7.082 25.754 1.00 97.81 196 ALA A N 1
ATOM 1546 C CA . ALA A 1 196 ? -12.410 -6.680 26.993 1.00 97.81 196 ALA A CA 1
ATOM 1547 C C . ALA A 1 196 ? -10.912 -7.028 26.981 1.00 97.81 196 ALA A C 1
ATOM 1549 O O . ALA A 1 196 ? -10.105 -6.248 27.480 1.00 97.81 196 ALA A O 1
ATOM 1550 N N . HIS A 1 197 ? -10.526 -8.171 26.411 1.00 97.50 197 HIS A N 1
ATOM 1551 C CA . HIS A 1 197 ? -9.121 -8.550 26.271 1.00 97.50 197 HIS A CA 1
ATOM 1552 C C . HIS A 1 197 ? -8.363 -7.612 25.319 1.00 97.50 197 HIS A C 1
ATOM 1554 O O . HIS A 1 197 ? -7.299 -7.111 25.681 1.00 97.50 197 HIS A O 1
ATOM 1560 N N . GLU A 1 198 ? -8.932 -7.302 24.154 1.00 96.00 198 GLU A N 1
ATOM 1561 C CA . GLU A 1 198 ? -8.336 -6.360 23.197 1.00 96.00 198 GLU A CA 1
ATOM 1562 C C . GLU A 1 198 ? -8.192 -4.955 23.793 1.00 96.00 198 GLU A C 1
ATOM 1564 O O . GLU A 1 198 ? -7.120 -4.357 23.730 1.00 96.00 198 GLU A O 1
ATOM 1569 N N . LEU A 1 199 ? -9.224 -4.450 24.475 1.00 96.62 199 LEU A N 1
ATOM 1570 C CA . LEU A 1 199 ? -9.168 -3.154 25.154 1.00 96.62 199 LEU A CA 1
ATOM 1571 C C . LEU A 1 199 ? -8.073 -3.100 26.233 1.00 96.62 199 LEU A C 1
ATOM 1573 O O . LEU A 1 199 ? -7.442 -2.059 26.416 1.00 96.62 199 LEU A O 1
ATOM 1577 N N . ARG A 1 200 ? -7.805 -4.213 26.931 1.00 96.81 200 ARG A N 1
ATOM 1578 C CA . ARG A 1 200 ? -6.667 -4.306 27.864 1.00 96.81 200 ARG A CA 1
ATOM 1579 C C . ARG A 1 200 ? -5.330 -4.228 27.139 1.00 96.81 200 ARG A C 1
ATOM 1581 O O . ARG A 1 200 ? -4.437 -3.534 27.616 1.00 96.81 200 ARG A O 1
ATOM 1588 N N . ALA A 1 201 ? -5.193 -4.908 26.001 1.00 94.88 201 ALA A N 1
ATOM 1589 C CA . ALA A 1 201 ? -3.991 -4.824 25.171 1.00 94.88 201 ALA A CA 1
ATOM 1590 C C . ALA A 1 201 ? -3.758 -3.395 24.641 1.00 94.88 201 ALA A C 1
ATOM 1592 O O . ALA A 1 201 ? -2.616 -2.975 24.482 1.00 94.88 201 ALA A O 1
ATOM 1593 N N . MET A 1 202 ? -4.832 -2.619 24.465 1.00 94.00 202 MET A N 1
ATOM 1594 C CA . MET A 1 202 ? -4.799 -1.189 24.127 1.00 94.00 202 MET A CA 1
ATOM 1595 C C . MET A 1 202 ? -4.514 -0.262 25.328 1.00 94.00 202 MET A C 1
ATOM 1597 O O . MET A 1 202 ? -4.519 0.958 25.171 1.00 94.00 202 MET A O 1
ATOM 1601 N N . GLY A 1 203 ? -4.256 -0.811 26.521 1.00 93.25 203 GLY A N 1
ATOM 1602 C CA . GLY A 1 203 ? -3.798 -0.063 27.696 1.00 93.25 203 GLY A CA 1
ATOM 1603 C C . GLY A 1 203 ? -4.844 0.188 28.786 1.00 93.25 203 GLY A C 1
ATOM 1604 O O . GLY A 1 203 ? -4.526 0.845 29.776 1.00 93.25 203 GLY A O 1
ATOM 1605 N N . LEU A 1 204 ? -6.073 -0.329 28.661 1.00 95.44 204 LEU A N 1
ATOM 1606 C CA . LEU A 1 204 ? -7.099 -0.150 29.698 1.00 95.44 204 LEU A CA 1
ATOM 1607 C C . LEU A 1 204 ? -6.905 -1.117 30.872 1.00 95.44 204 LEU A C 1
ATOM 1609 O O . LEU A 1 204 ? -6.560 -2.289 30.708 1.00 95.44 204 LEU A O 1
ATOM 1613 N N . GLY A 1 205 ? -7.228 -0.645 32.079 1.00 96.88 205 GLY A N 1
ATOM 1614 C CA . GLY A 1 205 ? -7.297 -1.499 33.264 1.00 96.88 205 GLY A CA 1
ATOM 1615 C C . GLY A 1 205 ? -8.407 -2.551 33.150 1.00 96.88 205 GLY A C 1
ATOM 1616 O O . GLY A 1 205 ? -9.443 -2.309 32.537 1.00 96.88 205 GLY A O 1
ATOM 1617 N N . GLU A 1 206 ? -8.236 -3.709 33.789 1.00 96.50 206 GLU A N 1
ATOM 1618 C CA . GLU A 1 206 ? -9.132 -4.871 33.648 1.00 96.50 206 GLU A CA 1
ATOM 1619 C C . GLU A 1 206 ? -10.617 -4.556 33.897 1.00 96.50 206 GLU A C 1
ATOM 1621 O O . GLU A 1 206 ? -11.471 -4.840 33.054 1.00 96.50 206 GLU A O 1
ATOM 1626 N N . ALA A 1 207 ? -10.931 -3.899 35.017 1.00 97.00 207 ALA A N 1
ATOM 1627 C CA . ALA A 1 207 ? -12.304 -3.514 35.340 1.00 97.00 207 ALA A CA 1
ATOM 1628 C C . ALA A 1 207 ? -12.860 -2.439 34.387 1.00 97.00 207 ALA A C 1
ATOM 1630 O O . ALA A 1 207 ? -14.065 -2.373 34.145 1.00 97.00 207 ALA A O 1
ATOM 1631 N N . GLU A 1 208 ? -12.009 -1.565 33.850 1.00 97.06 208 GLU A N 1
ATOM 1632 C CA . GLU A 1 208 ? -12.427 -0.547 32.890 1.00 97.06 208 GLU A CA 1
ATOM 1633 C C . GLU A 1 208 ? -12.702 -1.145 31.513 1.00 97.06 208 GLU A C 1
ATOM 1635 O O . GLU A 1 208 ? -13.763 -0.877 30.948 1.00 97.06 208 GLU A O 1
ATOM 1640 N N . ALA A 1 209 ? -11.810 -2.005 31.029 1.00 97.62 209 ALA A N 1
ATOM 1641 C CA . ALA A 1 209 ? -11.956 -2.717 29.771 1.00 97.62 209 ALA A CA 1
ATOM 1642 C C . ALA A 1 209 ? -13.235 -3.560 29.743 1.00 97.62 209 ALA A C 1
ATOM 1644 O O . ALA A 1 209 ? -14.009 -3.456 28.794 1.00 97.62 209 ALA A O 1
ATOM 1645 N N . LEU A 1 210 ? -13.525 -4.315 30.813 1.00 98.12 210 LEU A N 1
ATOM 1646 C CA . LEU A 1 210 ? -14.757 -5.102 30.899 1.00 98.12 210 LEU A CA 1
ATOM 1647 C C . LEU A 1 210 ? -16.010 -4.217 30.845 1.00 98.12 210 LEU A C 1
ATOM 1649 O O . LEU A 1 210 ? -16.946 -4.507 30.103 1.00 98.12 210 LEU A O 1
ATOM 1653 N N . ARG A 1 211 ? -16.024 -3.101 31.589 1.00 97.69 211 ARG A N 1
ATOM 1654 C CA . ARG A 1 211 ? -17.155 -2.158 31.557 1.00 97.69 211 ARG A CA 1
ATOM 1655 C C . ARG A 1 211 ? -17.359 -1.568 30.165 1.00 97.69 211 ARG A C 1
ATOM 1657 O O . ARG A 1 211 ? -18.503 -1.414 29.746 1.00 97.69 211 ARG A O 1
ATOM 1664 N N . TRP A 1 212 ? -16.284 -1.212 29.466 1.00 97.56 212 TRP A N 1
ATOM 1665 C CA . TRP A 1 212 ? -16.379 -0.668 28.113 1.00 97.56 212 TRP A CA 1
ATOM 1666 C C . TRP A 1 212 ? -16.812 -1.712 27.095 1.00 97.56 212 TRP A C 1
ATOM 1668 O O . TRP A 1 212 ? -17.691 -1.416 26.292 1.00 97.56 212 TRP A O 1
ATOM 1678 N N . ALA A 1 213 ? -16.304 -2.939 27.186 1.00 97.69 213 ALA A N 1
ATOM 1679 C CA . ALA A 1 213 ? -16.754 -4.046 26.354 1.00 97.69 213 ALA A CA 1
ATOM 1680 C C . ALA A 1 213 ? -18.263 -4.297 26.515 1.00 97.69 213 ALA A C 1
ATOM 1682 O O . ALA A 1 213 ? -18.976 -4.401 25.523 1.00 97.69 213 ALA A O 1
ATOM 1683 N N . GLN A 1 214 ? -18.789 -4.272 27.744 1.00 97.75 214 GLN A N 1
ATOM 1684 C CA . GLN A 1 214 ? -20.236 -4.372 27.986 1.00 97.75 214 GLN A CA 1
ATOM 1685 C C . GLN A 1 214 ? -21.015 -3.195 27.375 1.00 97.75 214 GLN A C 1
ATOM 1687 O O . GLN A 1 214 ? -22.108 -3.370 26.841 1.00 97.75 214 GLN A O 1
ATOM 1692 N N . GLN A 1 215 ? -20.482 -1.970 27.441 1.00 97.19 215 GLN A N 1
ATOM 1693 C CA . GLN A 1 215 ? -21.125 -0.804 26.817 1.00 97.19 215 GLN A CA 1
ATOM 1694 C C . GLN A 1 215 ? -21.129 -0.889 25.288 1.00 97.19 215 GLN A C 1
ATOM 1696 O O . GLN A 1 215 ? -22.100 -0.465 24.659 1.00 97.19 215 GLN A O 1
ATOM 1701 N N . LEU A 1 216 ? -20.051 -1.411 24.706 1.00 96.62 216 LEU A N 1
ATOM 1702 C CA . LEU A 1 216 ? -19.884 -1.587 23.269 1.00 96.62 216 LEU A CA 1
ATOM 1703 C C . LEU A 1 216 ? -20.798 -2.692 22.741 1.00 96.62 216 LEU A C 1
ATOM 1705 O O . LEU A 1 216 ? -21.540 -2.447 21.796 1.00 96.62 216 LEU A O 1
ATOM 1709 N N . ILE A 1 217 ? -20.791 -3.858 23.382 1.00 97.69 217 ILE A N 1
ATOM 1710 C CA . ILE A 1 217 ? -21.432 -5.070 22.867 1.00 97.69 217 ILE A CA 1
ATOM 1711 C C . ILE A 1 217 ? -22.856 -5.224 23.401 1.00 97.69 217 ILE A C 1
ATOM 1713 O O . ILE A 1 217 ? -23.817 -5.169 22.644 1.00 97.69 217 ILE A O 1
ATOM 1717 N N . GLU A 1 218 ? -23.032 -5.335 24.716 1.00 96.69 218 GLU A N 1
ATOM 1718 C CA . GLU A 1 218 ? -24.342 -5.655 25.312 1.00 96.69 218 GLU A CA 1
ATOM 1719 C C . GLU A 1 218 ? -25.325 -4.479 25.275 1.00 96.69 218 GLU A C 1
ATOM 1721 O O . GLU A 1 218 ? -26.539 -4.669 25.317 1.00 96.69 218 GLU A O 1
ATOM 1726 N N . LYS A 1 219 ? -24.815 -3.243 25.217 1.00 95.81 219 LYS A N 1
ATOM 1727 C CA . LYS A 1 219 ? -25.634 -2.016 25.228 1.00 95.81 219 LYS A CA 1
ATOM 1728 C C . LYS A 1 219 ? -25.699 -1.308 23.875 1.00 95.81 219 LYS A C 1
ATOM 1730 O O . LYS A 1 219 ? -26.011 -0.111 23.846 1.00 95.81 219 LYS A O 1
ATOM 1735 N N . GLY A 1 220 ? -25.377 -2.012 22.786 1.00 94.81 220 GLY A N 1
ATOM 1736 C CA . GLY A 1 220 ? -25.459 -1.496 21.414 1.00 94.81 220 GLY A CA 1
ATOM 1737 C C . GLY A 1 220 ? -24.539 -0.300 21.152 1.00 94.81 220 GLY A C 1
ATOM 1738 O O . GLY A 1 220 ? -24.874 0.605 20.390 1.00 94.81 220 GLY A O 1
ATOM 1739 N N . GLY A 1 221 ? -23.403 -0.217 21.849 1.00 95.62 221 GLY A N 1
ATOM 1740 C CA . GLY A 1 221 ? -22.420 0.839 21.621 1.00 95.62 221 GLY A CA 1
ATOM 1741 C C . GLY A 1 221 ? -21.816 0.766 20.223 1.00 95.62 221 GLY A C 1
ATOM 1742 O O . GLY A 1 221 ? -21.725 1.803 19.574 1.00 95.62 221 GLY A O 1
ATOM 1743 N N . VAL A 1 222 ? -21.491 -0.438 19.747 1.00 96.00 222 VAL A N 1
ATOM 1744 C CA . VAL A 1 222 ? -20.992 -0.690 18.388 1.00 96.00 222 VAL A CA 1
ATOM 1745 C C . VAL A 1 222 ? -21.963 -0.151 17.336 1.00 96.00 222 VAL A C 1
ATOM 1747 O O . VAL A 1 222 ? -21.557 0.665 16.510 1.00 96.00 222 VAL A O 1
ATOM 1750 N N . ASP A 1 223 ? -23.250 -0.493 17.426 1.00 96.06 223 ASP A N 1
ATOM 1751 C CA . ASP A 1 223 ? -24.274 0.005 16.499 1.00 96.06 223 ASP A CA 1
ATOM 1752 C C . ASP A 1 223 ? -24.362 1.530 16.479 1.00 96.06 223 ASP A C 1
ATOM 1754 O O . ASP A 1 223 ? -24.406 2.147 15.413 1.00 96.06 223 ASP A O 1
ATOM 1758 N N . ARG A 1 224 ? -24.347 2.166 17.657 1.00 95.38 224 ARG A N 1
ATOM 1759 C CA . ARG A 1 224 ? -24.386 3.631 17.750 1.00 95.38 224 ARG A CA 1
ATOM 1760 C C . ARG A 1 224 ? -23.154 4.278 17.123 1.00 95.38 224 ARG A C 1
ATOM 1762 O O . ARG A 1 224 ? -23.298 5.293 16.439 1.00 95.38 224 ARG A O 1
ATOM 1769 N N . ILE A 1 225 ? -21.962 3.718 17.344 1.00 94.56 225 ILE A N 1
ATOM 1770 C CA . ILE A 1 225 ? -20.725 4.205 16.716 1.00 94.56 225 ILE A CA 1
ATOM 1771 C C . ILE A 1 225 ? -20.836 4.055 15.199 1.00 94.56 225 ILE A C 1
ATOM 1773 O O . ILE A 1 225 ? -20.633 5.033 14.488 1.00 94.56 225 ILE A O 1
ATOM 1777 N N . ARG A 1 226 ? -21.230 2.875 14.708 1.00 93.75 226 ARG A N 1
ATOM 1778 C CA . ARG A 1 226 ? -21.388 2.572 13.278 1.00 93.75 226 ARG A CA 1
ATOM 1779 C C . ARG A 1 226 ? -22.347 3.549 12.589 1.00 93.75 226 ARG A C 1
ATOM 1781 O O . ARG A 1 226 ? -22.008 4.118 11.558 1.00 93.75 226 ARG A O 1
ATOM 1788 N N . GLN A 1 227 ? -23.514 3.799 13.184 1.00 92.31 227 GLN A N 1
ATOM 1789 C CA . GLN A 1 227 ? -24.541 4.684 12.617 1.00 92.31 227 GLN A CA 1
ATOM 1790 C C . GLN A 1 227 ? -24.139 6.163 12.641 1.00 92.31 227 GLN A C 1
ATOM 1792 O O . GLN A 1 227 ? -24.410 6.902 11.697 1.00 92.31 227 GLN A O 1
ATOM 1797 N N . SER A 1 228 ? -23.514 6.614 13.731 1.00 91.19 228 SER A N 1
ATOM 1798 C CA . SER A 1 228 ? -23.139 8.024 13.897 1.00 91.19 228 SER A CA 1
ATOM 1799 C C . SER A 1 228 ? -21.774 8.376 13.304 1.00 91.19 228 SER A C 1
ATOM 1801 O O . SER A 1 228 ? -21.510 9.560 13.088 1.00 91.19 228 SER A O 1
ATOM 1803 N N . ARG A 1 229 ? -20.926 7.367 13.053 1.00 92.31 229 ARG A N 1
ATOM 1804 C CA . ARG A 1 229 ? -19.501 7.480 12.703 1.00 92.31 229 ARG A CA 1
ATOM 1805 C C . ARG A 1 229 ? -18.740 8.374 13.680 1.00 92.31 229 ARG A C 1
ATOM 1807 O O . ARG A 1 229 ? -18.081 9.331 13.282 1.00 92.31 229 ARG A O 1
ATOM 1814 N N . ARG A 1 230 ? -18.924 8.121 14.980 1.00 90.44 230 ARG A N 1
ATOM 1815 C CA . ARG A 1 230 ? -18.302 8.872 16.083 1.00 90.44 230 ARG A CA 1
ATOM 1816 C C . ARG A 1 230 ? -18.073 7.971 17.289 1.00 90.44 230 ARG A C 1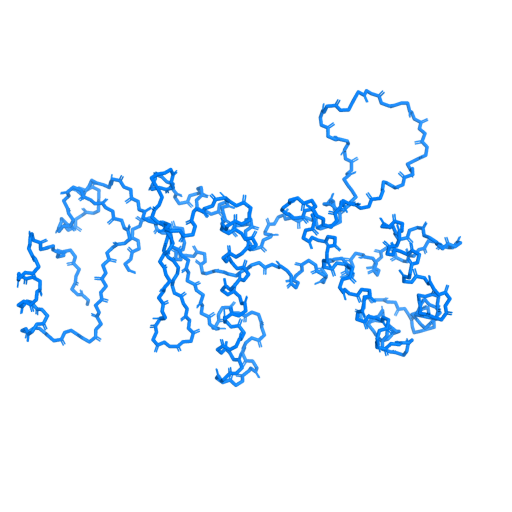
ATOM 1818 O O . ARG A 1 230 ? -18.911 7.132 17.601 1.00 90.44 230 ARG A O 1
ATOM 1825 N N . PHE A 1 231 ? -17.004 8.225 18.045 1.00 89.12 231 PHE A N 1
ATOM 1826 C CA . PHE A 1 231 ? -16.798 7.587 19.355 1.00 89.12 231 PHE A CA 1
ATOM 1827 C C . PHE A 1 231 ? -17.626 8.229 20.479 1.00 89.12 231 PHE A C 1
ATOM 1829 O O . PHE A 1 231 ? -17.903 7.584 21.491 1.00 89.12 231 PHE A O 1
ATOM 1836 N N . ASP A 1 232 ? -18.041 9.490 20.318 1.00 87.69 232 ASP A N 1
ATOM 1837 C CA . ASP A 1 232 ? -18.791 10.254 21.326 1.00 87.69 232 ASP A CA 1
ATOM 1838 C C . ASP A 1 232 ? -20.299 9.939 21.296 1.00 87.69 232 ASP A C 1
ATOM 1840 O O . ASP A 1 232 ? -21.143 10.796 21.040 1.00 87.69 232 ASP A O 1
ATOM 1844 N N . VAL A 1 233 ? -20.638 8.663 21.503 1.00 89.69 233 VAL A N 1
ATOM 1845 C CA . VAL A 1 233 ? -22.028 8.158 21.550 1.00 89.69 233 VAL A CA 1
ATOM 1846 C C . VAL A 1 233 ? -22.467 7.738 22.952 1.00 89.69 233 VAL A C 1
ATOM 1848 O O . VAL A 1 233 ? -23.603 7.310 23.169 1.00 89.69 233 VAL A O 1
ATOM 1851 N N . PHE A 1 234 ? -21.556 7.823 23.916 1.00 91.12 234 PHE A N 1
ATOM 1852 C CA . PHE A 1 234 ? -21.755 7.374 25.285 1.00 91.12 234 PHE A CA 1
ATOM 1853 C C . PHE A 1 234 ? -21.903 8.567 26.230 1.00 91.12 234 PHE A C 1
ATOM 1855 O O . PHE A 1 234 ? -21.415 9.661 25.975 1.00 91.12 234 PHE A O 1
ATOM 1862 N N . LYS A 1 235 ? -22.530 8.351 27.394 1.00 88.56 235 LYS A N 1
ATOM 1863 C CA . LYS A 1 235 ? -22.638 9.398 28.432 1.00 88.56 235 LYS A CA 1
ATOM 1864 C C . LYS A 1 235 ? -21.278 9.835 28.985 1.00 88.56 235 LYS A C 1
ATOM 1866 O O . LYS A 1 235 ? -21.137 10.956 29.461 1.00 88.56 235 LYS A O 1
ATOM 1871 N N . LYS A 1 236 ? -20.315 8.913 29.006 1.00 89.00 236 LYS A N 1
ATOM 1872 C CA . LYS A 1 236 ? -18.922 9.169 29.376 1.00 89.00 236 LYS A CA 1
ATOM 1873 C C . LYS A 1 236 ? -18.086 9.105 28.110 1.00 89.00 236 LYS A C 1
ATOM 1875 O O . LYS A 1 236 ? -18.368 8.273 27.258 1.00 89.00 236 LYS A O 1
ATOM 1880 N N . ARG A 1 237 ? -17.049 9.933 28.018 1.00 87.88 237 ARG A N 1
ATOM 1881 C CA . ARG A 1 237 ? -16.115 9.896 26.892 1.00 87.88 237 ARG A CA 1
ATOM 1882 C C . ARG A 1 237 ? -15.436 8.525 26.826 1.00 87.88 237 ARG A C 1
ATOM 1884 O O . ARG A 1 237 ? -14.950 8.048 27.851 1.00 87.88 237 ARG A O 1
ATOM 1891 N N . PHE A 1 238 ? -15.417 7.915 25.643 1.00 90.19 238 PHE A N 1
ATOM 1892 C CA . PHE A 1 238 ? -14.658 6.688 25.407 1.00 90.19 238 PHE A CA 1
ATOM 1893 C C . PHE A 1 238 ? -13.148 6.977 25.554 1.00 90.19 238 PHE A C 1
ATOM 1895 O O . PHE A 1 238 ? -12.726 8.058 25.125 1.00 90.19 238 PHE A O 1
ATOM 1902 N N . PRO A 1 239 ? -12.341 6.102 26.190 1.00 92.75 239 PRO A N 1
ATOM 1903 C CA . PRO A 1 239 ? -10.958 6.415 26.534 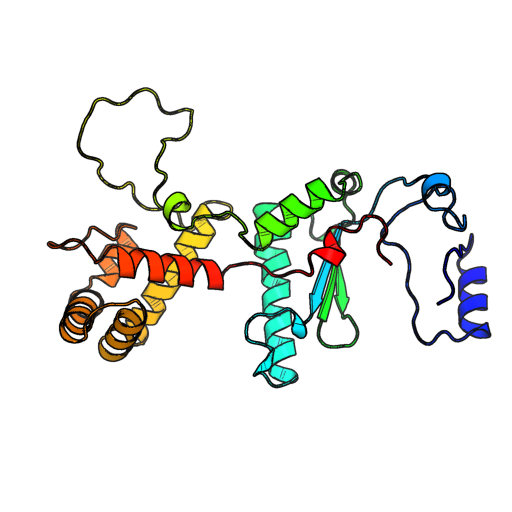1.00 92.75 239 PRO A CA 1
ATOM 1904 C C . PRO A 1 239 ? -10.133 6.786 25.291 1.00 92.75 239 PRO A C 1
ATOM 1906 O O . PRO A 1 239 ? -10.065 5.989 24.351 1.00 92.75 239 PRO A O 1
ATOM 1909 N N . PRO A 1 240 ? -9.538 7.995 25.239 1.00 89.94 240 PRO A N 1
ATOM 1910 C CA . PRO A 1 240 ? -8.810 8.469 24.061 1.00 89.94 240 PRO A CA 1
ATOM 1911 C C . PRO A 1 240 ? -7.639 7.572 23.646 1.00 89.94 240 PRO A C 1
ATOM 1913 O O . PRO A 1 240 ? -7.335 7.468 22.462 1.00 89.94 240 PRO A O 1
ATOM 1916 N N . GLU A 1 241 ? -6.984 6.929 24.608 1.00 90.69 241 GLU A N 1
ATOM 1917 C CA . GLU A 1 241 ? -5.900 5.976 24.394 1.00 90.69 241 GLU A CA 1
ATOM 1918 C C . GLU A 1 241 ? -6.380 4.713 23.668 1.00 90.69 241 GLU A C 1
ATOM 1920 O O . GLU A 1 241 ? -5.758 4.318 22.684 1.00 90.69 241 GLU A O 1
ATOM 1925 N N . ALA A 1 242 ? -7.536 4.157 24.057 1.00 91.62 242 ALA A N 1
ATOM 1926 C CA . ALA A 1 242 ? -8.150 3.028 23.357 1.00 91.62 242 ALA A CA 1
ATOM 1927 C C . ALA A 1 242 ? -8.574 3.420 21.944 1.00 91.62 242 ALA A C 1
ATOM 1929 O O . ALA A 1 242 ? -8.332 2.672 21.004 1.00 91.62 242 ALA A O 1
ATOM 1930 N N . VAL A 1 243 ? -9.168 4.607 21.781 1.00 91.69 243 VAL A N 1
ATOM 1931 C CA . VAL A 1 243 ? -9.531 5.136 20.459 1.00 91.69 243 VAL A CA 1
ATOM 1932 C C . VAL A 1 243 ? -8.304 5.224 19.560 1.00 91.69 243 VAL A C 1
ATOM 1934 O O . VAL A 1 243 ? -8.321 4.698 18.451 1.00 91.69 243 VAL A O 1
ATOM 1937 N N . ARG A 1 244 ? -7.227 5.856 20.041 1.00 92.00 244 ARG A N 1
ATOM 1938 C CA . ARG A 1 244 ? -5.991 6.027 19.272 1.00 92.00 244 ARG A CA 1
ATOM 1939 C C . ARG A 1 244 ? -5.377 4.683 18.894 1.00 92.00 244 ARG A C 1
ATOM 1941 O O . ARG A 1 244 ? -5.003 4.507 17.741 1.00 92.00 244 ARG A O 1
ATOM 1948 N N . ALA A 1 245 ? -5.313 3.740 19.833 1.00 92.19 245 ALA A N 1
ATOM 1949 C CA . ALA A 1 245 ? -4.790 2.401 19.580 1.00 92.19 245 ALA A CA 1
ATOM 1950 C C . ALA A 1 245 ? -5.647 1.628 18.565 1.00 92.19 245 ALA A C 1
ATOM 1952 O O . ALA A 1 245 ? -5.111 1.079 17.607 1.00 92.19 245 ALA A O 1
ATOM 1953 N N . MET A 1 246 ? -6.973 1.642 18.727 1.00 93.00 246 MET A N 1
ATOM 1954 C CA . MET A 1 246 ? -7.910 0.962 17.831 1.00 93.00 246 MET A CA 1
ATOM 1955 C C . MET A 1 246 ? -7.838 1.523 16.406 1.00 93.00 246 MET A C 1
ATOM 1957 O O . MET A 1 246 ? -7.781 0.761 15.446 1.00 93.00 246 MET A O 1
ATOM 1961 N N . VAL A 1 247 ? -7.810 2.850 16.260 1.00 93.44 247 VAL A N 1
ATOM 1962 C CA . VAL A 1 247 ? -7.722 3.524 14.957 1.00 93.44 247 VAL A CA 1
ATOM 1963 C C . VAL A 1 247 ? -6.371 3.261 14.284 1.00 93.44 247 VAL A C 1
ATOM 1965 O O . VAL A 1 247 ? -6.337 2.948 13.096 1.00 93.44 247 VAL A O 1
ATOM 1968 N N . ALA A 1 248 ? -5.267 3.315 15.035 1.00 90.75 248 ALA A N 1
ATOM 1969 C CA . ALA A 1 248 ? -3.943 2.976 14.515 1.00 90.75 248 ALA A CA 1
ATOM 1970 C C . ALA A 1 248 ? -3.864 1.512 14.050 1.00 90.75 248 ALA A C 1
ATOM 1972 O O . ALA A 1 248 ? -3.368 1.240 12.959 1.00 90.75 248 ALA A O 1
ATOM 1973 N N . GLN A 1 249 ? -4.394 0.574 14.840 1.00 89.81 249 GLN A N 1
ATOM 1974 C CA . GLN A 1 249 ? -4.440 -0.841 14.471 1.00 89.81 249 GLN A CA 1
ATOM 1975 C C . GLN A 1 249 ? -5.310 -1.077 13.230 1.00 89.81 249 GLN A C 1
ATOM 1977 O O . GLN A 1 249 ? -4.892 -1.792 12.324 1.00 89.81 249 GLN A O 1
ATOM 1982 N N . ALA A 1 250 ? -6.483 -0.440 13.155 1.00 92.56 250 ALA A N 1
ATOM 1983 C CA . ALA A 1 250 ? -7.358 -0.527 11.990 1.00 92.56 250 ALA A CA 1
ATOM 1984 C C . ALA A 1 250 ? -6.646 -0.050 10.716 1.00 92.56 250 ALA A C 1
ATOM 1986 O O . ALA A 1 250 ? -6.663 -0.737 9.700 1.00 92.56 250 ALA A O 1
ATOM 1987 N N . ALA A 1 251 ? -5.974 1.104 10.773 1.00 89.88 251 ALA A N 1
ATOM 1988 C CA . ALA A 1 251 ? -5.268 1.661 9.622 1.00 89.88 251 ALA A CA 1
ATOM 1989 C C . ALA A 1 251 ? -4.119 0.764 9.134 1.00 89.88 251 ALA A C 1
ATOM 1991 O O . ALA A 1 251 ? -3.899 0.657 7.931 1.00 89.88 251 ALA A O 1
ATOM 1992 N N . ILE A 1 252 ? -3.423 0.081 10.049 1.00 89.06 252 ILE A N 1
ATOM 1993 C CA . ILE A 1 252 ? -2.367 -0.882 9.712 1.00 89.06 252 ILE A CA 1
ATOM 1994 C C . ILE A 1 252 ? -2.903 -2.044 8.863 1.00 89.06 252 ILE A C 1
ATOM 1996 O O . ILE A 1 252 ? -2.221 -2.470 7.937 1.00 89.06 252 ILE A O 1
ATOM 2000 N N . GLU A 1 253 ? -4.113 -2.538 9.133 1.00 86.88 253 GLU A N 1
ATOM 2001 C CA . GLU A 1 253 ? -4.700 -3.685 8.413 1.00 86.88 253 GLU A CA 1
ATOM 2002 C C . GLU A 1 253 ? -5.036 -3.388 6.945 1.00 86.88 253 GLU A C 1
ATOM 2004 O O . GLU A 1 253 ? -5.248 -4.308 6.153 1.00 86.88 253 GLU A O 1
ATOM 2009 N N . VAL A 1 254 ? -5.105 -2.107 6.584 1.00 88.31 254 VAL A N 1
ATOM 2010 C CA . VAL A 1 254 ? -5.477 -1.638 5.245 1.00 88.31 254 VAL A CA 1
ATOM 2011 C C . VAL A 1 254 ? -4.328 -0.936 4.517 1.00 88.31 254 VAL A C 1
ATOM 2013 O O . VAL A 1 254 ? -4.523 -0.466 3.399 1.00 88.31 254 VAL A O 1
ATOM 2016 N N . GLN A 1 255 ? -3.132 -0.877 5.112 1.00 89.56 255 GLN A N 1
ATOM 2017 C CA . GLN A 1 255 ? -1.922 -0.444 4.409 1.00 89.56 255 GLN A CA 1
ATOM 2018 C C . GLN A 1 255 ? -1.638 -1.368 3.218 1.00 89.56 255 GLN A C 1
ATOM 2020 O O . GLN A 1 255 ? -1.876 -2.577 3.271 1.00 89.56 255 GLN A O 1
ATOM 2025 N N . GLY A 1 256 ? -1.158 -0.779 2.125 1.00 88.06 256 GLY A N 1
ATOM 2026 C CA . GLY A 1 256 ? -0.591 -1.535 1.020 1.00 88.06 256 GLY A CA 1
ATOM 2027 C C . GLY A 1 256 ? 0.844 -1.945 1.333 1.00 88.06 256 GLY A C 1
ATOM 2028 O O . GLY A 1 256 ? 1.434 -1.511 2.324 1.00 88.06 256 GLY A O 1
ATOM 2029 N N . GLU A 1 257 ? 1.411 -2.784 0.473 1.00 87.62 257 GLU A N 1
ATOM 2030 C CA . GLU A 1 257 ? 2.747 -3.347 0.661 1.00 87.62 257 GLU A CA 1
ATOM 2031 C C . GLU A 1 257 ? 3.495 -3.338 -0.675 1.00 87.62 257 GLU A C 1
ATOM 2033 O O . GLU A 1 257 ? 2.923 -3.650 -1.720 1.00 87.62 257 GLU A O 1
ATOM 2038 N N . THR A 1 258 ? 4.764 -2.928 -0.650 1.00 90.38 258 THR A N 1
ATOM 2039 C CA . THR A 1 258 ? 5.667 -2.942 -1.809 1.00 90.38 258 THR A CA 1
ATOM 2040 C C . THR A 1 258 ? 7.119 -2.804 -1.348 1.00 90.38 258 THR A C 1
ATOM 2042 O O . THR A 1 258 ? 7.400 -2.139 -0.346 1.00 90.38 258 THR A O 1
ATOM 2045 N N . ASP A 1 259 ? 8.060 -3.383 -2.093 1.00 91.56 259 ASP A N 1
ATOM 2046 C CA . ASP A 1 259 ? 9.487 -3.094 -1.951 1.00 91.56 259 ASP A CA 1
ATOM 2047 C C . ASP A 1 259 ? 9.794 -1.668 -2.465 1.00 91.56 259 ASP A C 1
ATOM 2049 O O . ASP A 1 259 ? 9.785 -1.356 -3.667 1.00 91.56 259 ASP A O 1
ATOM 2053 N N . ALA A 1 260 ? 10.065 -0.768 -1.517 1.00 91.12 260 ALA A N 1
ATOM 2054 C CA . ALA A 1 260 ? 10.367 0.633 -1.785 1.00 91.12 260 ALA A CA 1
ATOM 2055 C C . ALA A 1 260 ? 11.639 0.829 -2.647 1.00 91.12 260 ALA A C 1
ATOM 2057 O O . ALA A 1 260 ? 11.582 1.588 -3.625 1.00 91.12 260 ALA A O 1
ATOM 2058 N N . PRO A 1 261 ? 12.788 0.185 -2.348 1.00 93.50 261 PRO A N 1
ATOM 2059 C CA . PRO A 1 261 ? 13.945 0.172 -3.243 1.00 93.50 261 PRO A CA 1
ATOM 2060 C C . PRO A 1 261 ? 13.653 -0.265 -4.683 1.00 93.50 261 PRO A C 1
ATOM 2062 O O . PRO A 1 261 ? 14.229 0.315 -5.601 1.00 93.50 261 PRO A O 1
ATOM 2065 N N . VAL A 1 262 ? 12.780 -1.255 -4.906 1.00 93.88 262 VAL A N 1
ATOM 2066 C CA . VAL A 1 262 ? 12.384 -1.664 -6.269 1.00 93.88 262 VAL A CA 1
ATOM 2067 C C . VAL A 1 262 ? 11.640 -0.539 -6.973 1.00 93.88 262 VAL A C 1
ATOM 2069 O O . VAL A 1 262 ? 12.003 -0.157 -8.084 1.00 93.88 262 VAL A O 1
ATOM 2072 N N . THR A 1 263 ? 10.624 0.005 -6.307 1.00 95.94 263 THR A N 1
ATOM 2073 C CA . THR A 1 263 ? 9.703 0.978 -6.905 1.00 95.94 263 THR A CA 1
ATOM 2074 C C . THR A 1 263 ? 10.394 2.310 -7.205 1.00 95.94 263 THR A C 1
ATOM 2076 O O . THR A 1 263 ? 10.101 2.962 -8.206 1.00 95.94 263 THR A O 1
ATOM 2079 N N . THR A 1 264 ? 11.340 2.721 -6.355 1.00 96.31 264 THR A N 1
ATOM 2080 C CA . THR A 1 264 ? 12.009 4.030 -6.458 1.00 96.31 264 THR A CA 1
ATOM 2081 C C . THR A 1 264 ? 13.221 4.047 -7.393 1.00 96.31 264 THR A C 1
ATOM 2083 O O . THR A 1 264 ? 13.675 5.128 -7.775 1.00 96.31 264 THR A O 1
ATOM 2086 N N . ASP A 1 265 ? 13.739 2.887 -7.803 1.00 96.06 265 ASP A N 1
ATOM 2087 C CA . ASP A 1 265 ? 14.879 2.789 -8.718 1.00 96.06 265 ASP A CA 1
ATOM 2088 C C . ASP A 1 265 ? 14.443 2.946 -10.185 1.00 96.06 265 ASP A C 1
ATOM 2090 O O . ASP A 1 265 ? 13.940 2.022 -10.824 1.00 96.06 265 ASP A O 1
ATOM 2094 N N . ILE A 1 266 ? 14.706 4.122 -10.760 1.00 95.75 266 ILE A N 1
ATOM 2095 C CA . ILE A 1 266 ? 14.413 4.430 -12.171 1.00 95.75 266 ILE A CA 1
ATOM 2096 C C . ILE A 1 266 ? 15.327 3.697 -13.168 1.00 95.75 266 ILE A C 1
ATOM 2098 O O . ILE A 1 266 ? 15.190 3.878 -14.378 1.00 95.75 266 ILE A O 1
ATOM 2102 N N . HIS A 1 267 ? 16.277 2.895 -12.685 1.00 94.25 267 HIS A N 1
ATOM 2103 C CA . HIS A 1 267 ? 17.213 2.104 -13.479 1.00 94.25 267 HIS A CA 1
ATOM 2104 C C . HIS A 1 267 ? 17.122 0.596 -13.187 1.00 94.25 267 HIS A C 1
ATOM 2106 O O . HIS A 1 267 ? 18.028 -0.152 -13.586 1.00 94.25 267 HIS A O 1
ATOM 2112 N N . ARG A 1 268 ? 16.042 0.156 -12.526 1.00 93.50 268 ARG A N 1
ATOM 2113 C CA . ARG A 1 268 ? 15.825 -1.233 -12.104 1.00 93.50 268 ARG A CA 1
ATOM 2114 C C . ARG A 1 268 ? 15.926 -2.222 -13.274 1.00 93.50 268 ARG A C 1
ATOM 2116 O O . ARG A 1 268 ? 15.606 -1.895 -14.422 1.00 93.50 268 ARG A O 1
ATOM 2123 N N . LEU A 1 269 ? 16.399 -3.431 -12.962 1.00 88.19 269 LEU A N 1
ATOM 2124 C CA . LEU A 1 269 ? 16.469 -4.605 -13.842 1.00 88.19 269 LEU A CA 1
ATOM 2125 C C . LEU A 1 269 ? 15.503 -5.693 -13.376 1.00 88.19 269 LEU A C 1
ATOM 2127 O O . LEU A 1 269 ? 15.299 -5.769 -12.144 1.00 88.19 269 LEU A O 1
#

Secondary structure (DSSP, 8-state):
---S---SSHHHHHHHHHHH--SS----SEEESSTT-SSSGGG-EEEE-EEEEEEGGGSTTGGGS-HHHHHHHHHHHHHHIIIIIIIIIS---GGGEEEEE-SSSEEEEEE--HHHHT--HHHHHHHHHHHHTTT--HHHHHS-SS--TTSPPPPS---PPPPPPPTTSSHHHHHHHHHHHHHHHHHHHHHHHHHHHHHHHTT--HHHHHHHHHHHTTTTHHHHHHHHT-S--SSSPPPHHHHHHHHHHHHHHT-----HHHHH-TT--